Protein AF-A0A2M6XV34-F1 (afdb_monomer_lite)

Structure (mmCIF, N/CA/C/O backbone):
data_AF-A0A2M6XV34-F1
#
_entry.id   AF-A0A2M6XV34-F1
#
loop_
_atom_site.group_PDB
_atom_site.id
_atom_site.type_symbol
_atom_site.label_atom_id
_atom_site.label_alt_id
_atom_site.label_comp_id
_atom_site.label_asym_id
_atom_site.label_entity_id
_atom_site.label_seq_id
_atom_site.pdbx_PDB_ins_code
_atom_site.Cartn_x
_atom_site.Cartn_y
_atom_site.Cartn_z
_atom_site.occupancy
_atom_site.B_iso_or_equiv
_atom_site.auth_seq_id
_atom_site.auth_comp_id
_atom_site.auth_asym_id
_atom_site.auth_atom_id
_atom_site.pdbx_PDB_model_num
ATOM 1 N N . MET A 1 1 ? -24.263 -16.117 8.426 1.00 35.00 1 MET A N 1
ATOM 2 C CA . MET A 1 1 ? -24.270 -17.031 7.265 1.00 35.00 1 MET A CA 1
ATOM 3 C C . MET A 1 1 ? -23.810 -16.213 6.069 1.00 35.00 1 MET A C 1
ATOM 5 O O . MET A 1 1 ? -24.519 -15.300 5.692 1.00 35.00 1 MET A O 1
ATOM 9 N N . LEU A 1 2 ? -22.526 -16.236 5.723 1.00 30.19 2 LEU A N 1
ATOM 10 C CA . LEU A 1 2 ? -21.844 -17.259 4.913 1.00 30.19 2 LEU A CA 1
ATOM 11 C C . LEU A 1 2 ? -21.683 -16.731 3.472 1.00 30.19 2 LEU A C 1
ATOM 13 O O . LEU A 1 2 ? -22.387 -17.150 2.566 1.00 30.19 2 LEU A O 1
ATOM 17 N N . SER A 1 3 ? -20.761 -15.788 3.285 1.00 33.19 3 SER A N 1
ATOM 18 C CA . SER A 1 3 ? -20.274 -15.351 1.963 1.00 33.19 3 SER A CA 1
ATOM 19 C C . SER A 1 3 ? -18.738 -15.335 1.900 1.00 33.19 3 SER A C 1
ATOM 21 O O . SER A 1 3 ? -18.142 -14.665 1.071 1.00 33.19 3 SER A O 1
ATOM 23 N N . VAL A 1 4 ? -18.086 -16.137 2.754 1.00 38.03 4 VAL A N 1
ATOM 24 C CA . VAL A 1 4 ? -16.622 -16.349 2.776 1.00 38.03 4 VAL A CA 1
ATOM 25 C C . VAL A 1 4 ? -16.195 -17.493 1.833 1.00 38.03 4 VAL A C 1
ATOM 27 O O . VAL A 1 4 ? -15.089 -18.003 1.925 1.00 38.03 4 VAL A O 1
ATOM 30 N N . PHE A 1 5 ? -17.038 -17.922 0.892 1.00 32.97 5 PHE A N 1
ATOM 31 C CA . PHE A 1 5 ? -16.671 -18.981 -0.052 1.00 32.97 5 PHE A CA 1
ATOM 32 C C . PHE A 1 5 ? -16.682 -18.488 -1.499 1.00 32.97 5 PHE A C 1
ATOM 34 O O . PHE A 1 5 ? -17.713 -18.040 -1.992 1.00 32.97 5 PHE A O 1
ATOM 41 N N . LEU A 1 6 ? -15.535 -18.719 -2.152 1.00 30.44 6 LEU A N 1
ATOM 42 C CA . LEU A 1 6 ? -15.311 -18.869 -3.596 1.00 30.44 6 LEU A CA 1
ATOM 43 C C . LEU A 1 6 ? -14.876 -17.616 -4.368 1.00 30.44 6 LEU A C 1
ATOM 45 O O . LEU A 1 6 ? -15.556 -17.151 -5.274 1.00 30.44 6 LEU A O 1
ATOM 49 N N . ALA A 1 7 ? -13.629 -17.212 -4.134 1.00 29.45 7 ALA A N 1
ATOM 50 C CA . ALA A 1 7 ? -12.703 -17.111 -5.257 1.00 29.45 7 ALA A CA 1
ATOM 51 C C . ALA A 1 7 ? -11.600 -18.167 -5.045 1.00 29.45 7 ALA A C 1
ATOM 53 O O . ALA A 1 7 ? -10.913 -18.123 -4.019 1.00 29.45 7 ALA A O 1
ATOM 54 N N . PRO A 1 8 ? -11.449 -19.163 -5.938 1.00 35.38 8 PRO A N 1
ATOM 55 C CA . PRO A 1 8 ? -10.219 -19.936 -5.991 1.00 35.38 8 PRO A CA 1
ATOM 56 C C . PRO A 1 8 ? -9.105 -18.986 -6.449 1.00 35.38 8 PRO A C 1
ATOM 58 O O . PRO A 1 8 ? -9.366 -18.028 -7.173 1.00 35.38 8 PRO A O 1
ATOM 61 N N . ASN A 1 9 ? -7.871 -19.274 -6.045 1.00 31.75 9 ASN A N 1
ATOM 62 C CA . ASN A 1 9 ? -6.651 -18.521 -6.362 1.00 31.75 9 ASN A CA 1
ATOM 63 C C . ASN A 1 9 ? -6.277 -17.415 -5.361 1.00 31.75 9 ASN A C 1
ATOM 65 O O . ASN A 1 9 ? -5.921 -16.306 -5.738 1.00 31.75 9 ASN A O 1
ATOM 69 N N . ILE A 1 10 ? -6.121 -17.792 -4.086 1.00 31.80 10 ILE A N 1
ATOM 70 C CA . ILE A 1 10 ? -4.943 -17.332 -3.323 1.00 31.80 10 ILE A CA 1
ATOM 71 C C . ILE A 1 10 ? -3.723 -18.074 -3.901 1.00 31.80 10 ILE A C 1
ATOM 73 O O . ILE A 1 10 ? -3.104 -18.920 -3.262 1.00 31.80 10 ILE A O 1
ATOM 77 N N . VAL A 1 11 ? -3.427 -17.826 -5.174 1.00 32.38 11 VAL A N 1
ATOM 78 C CA . VAL A 1 11 ? -2.118 -18.102 -5.742 1.00 32.38 11 VAL A CA 1
ATOM 79 C C . VAL A 1 11 ? -1.452 -16.743 -5.745 1.00 32.38 11 VAL A C 1
ATOM 81 O O . VAL A 1 11 ? -1.778 -15.873 -6.538 1.00 32.38 11 VAL A O 1
ATOM 84 N N . LEU A 1 12 ? -0.524 -16.576 -4.813 1.00 35.22 12 LEU A N 1
ATOM 85 C CA . LEU A 1 12 ? 0.414 -15.462 -4.692 1.00 35.22 12 LEU A CA 1
ATOM 86 C C . LEU A 1 12 ? 1.417 -15.434 -5.872 1.00 35.22 12 LEU A C 1
ATOM 88 O O . LEU A 1 12 ? 2.582 -15.099 -5.698 1.00 35.22 12 LEU A O 1
ATOM 92 N N . ALA A 1 13 ? 0.987 -15.840 -7.069 1.00 35.97 13 ALA A N 1
ATOM 93 C CA . ALA A 1 13 ? 1.638 -15.512 -8.324 1.00 35.97 13 ALA A CA 1
ATOM 94 C C . ALA A 1 13 ? 0.831 -14.343 -8.869 1.00 35.97 13 ALA A C 1
ATOM 96 O O . ALA A 1 13 ? -0.206 -14.519 -9.505 1.00 35.97 13 ALA A O 1
ATOM 97 N N . ILE A 1 14 ? 1.249 -13.139 -8.494 1.00 50.94 14 ILE A N 1
ATOM 98 C CA . ILE A 1 14 ? 0.698 -11.940 -9.099 1.00 50.94 14 ILE A CA 1
ATOM 99 C C . ILE A 1 14 ? 1.307 -11.897 -10.503 1.00 50.94 14 ILE A C 1
ATOM 101 O O . ILE A 1 14 ? 2.437 -11.455 -10.689 1.00 50.94 14 ILE A O 1
ATOM 105 N N . ASN A 1 15 ? 0.625 -12.540 -11.453 1.00 56.12 15 ASN A N 1
ATOM 106 C CA . ASN A 1 15 ? 1.004 -12.556 -12.860 1.00 56.12 15 ASN A CA 1
ATOM 107 C C . ASN A 1 15 ? 0.795 -11.131 -13.373 1.00 56.12 15 ASN A C 1
ATOM 109 O O . ASN A 1 15 ? -0.343 -10.677 -13.497 1.00 56.12 15 ASN A O 1
ATOM 113 N N . HIS A 1 16 ? 1.882 -10.402 -13.602 1.00 61.81 16 HIS A N 1
ATOM 114 C CA . HIS A 1 16 ? 1.810 -9.011 -14.020 1.00 61.81 16 HIS A CA 1
ATOM 115 C C . HIS A 1 16 ? 2.340 -8.856 -15.441 1.00 61.81 16 HIS A C 1
ATOM 117 O O . HIS A 1 16 ? 3.535 -8.996 -15.711 1.00 61.81 16 HIS A O 1
ATOM 123 N N . GLU A 1 17 ? 1.425 -8.559 -16.362 1.00 61.41 17 GLU A N 1
ATOM 124 C CA . GLU A 1 17 ? 1.750 -7.853 -17.598 1.00 61.41 17 GLU A CA 1
ATOM 125 C C . GLU A 1 17 ? 1.689 -6.369 -17.290 1.00 61.41 17 GLU A C 1
ATOM 127 O O . GLU A 1 17 ? 0.668 -5.865 -16.821 1.00 61.41 17 GLU A O 1
ATOM 132 N N . TYR A 1 18 ? 2.783 -5.667 -17.547 1.00 66.75 18 TYR A N 1
ATOM 133 C CA . TYR A 1 18 ? 2.787 -4.217 -17.475 1.00 66.75 18 TYR A CA 1
ATOM 134 C C . TYR A 1 18 ? 3.451 -3.637 -18.711 1.00 66.75 18 TYR A C 1
ATOM 136 O O . TYR A 1 18 ? 4.295 -4.263 -19.358 1.00 66.75 18 TYR A O 1
ATOM 144 N N . VAL A 1 19 ? 3.037 -2.426 -19.053 1.00 67.06 19 VAL A N 1
ATOM 145 C CA . VAL A 1 19 ? 3.661 -1.650 -20.116 1.00 67.06 19 VAL A CA 1
ATOM 146 C C . VAL A 1 19 ? 4.777 -0.832 -19.474 1.00 67.06 19 VAL A C 1
ATOM 148 O O . VAL A 1 19 ? 4.528 -0.051 -18.558 1.00 67.06 19 VAL A O 1
ATOM 151 N N . GLY A 1 20 ? 6.014 -1.067 -19.904 1.00 67.38 20 GLY A N 1
ATOM 152 C CA . GLY A 1 20 ? 7.195 -0.294 -19.522 1.00 67.38 20 GLY A CA 1
ATOM 153 C C . GLY A 1 20 ? 7.637 0.639 -20.651 1.00 67.38 20 GLY A C 1
ATOM 154 O O . GLY A 1 20 ? 7.278 0.430 -21.813 1.00 67.38 20 GLY A O 1
ATOM 155 N N . CYS A 1 21 ? 8.437 1.653 -20.319 1.00 68.31 21 CYS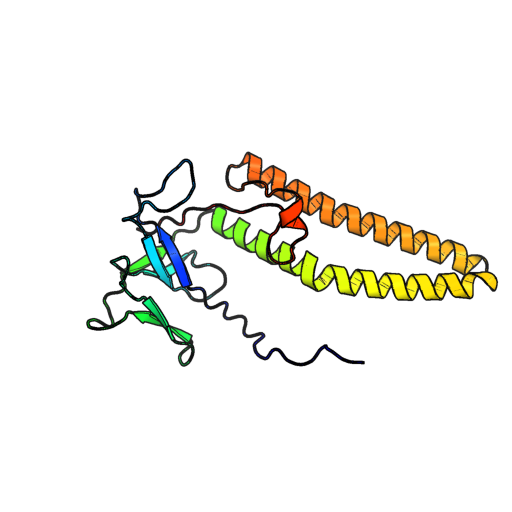 A N 1
ATOM 156 C CA . CYS A 1 21 ? 8.970 2.598 -21.301 1.00 68.31 21 CYS A CA 1
ATOM 157 C C . CYS A 1 21 ? 10.437 2.285 -21.629 1.00 68.31 21 CYS A C 1
ATOM 159 O O . CYS A 1 21 ? 11.230 1.942 -20.748 1.00 68.31 21 CYS A O 1
ATOM 161 N N . VAL A 1 22 ? 10.819 2.456 -22.896 1.00 66.44 22 VAL A N 1
ATOM 162 C CA . VAL A 1 22 ? 12.226 2.475 -23.326 1.00 66.44 22 VAL A CA 1
ATOM 163 C C . VAL A 1 22 ? 12.925 3.694 -22.723 1.00 66.44 22 VAL A C 1
ATOM 165 O O . VAL A 1 22 ? 12.342 4.782 -22.662 1.00 66.44 22 VAL A O 1
ATOM 168 N N . LYS A 1 23 ? 14.189 3.524 -22.313 1.00 60.56 23 LYS A N 1
ATOM 169 C CA . LYS A 1 23 ? 15.061 4.636 -21.900 1.00 60.56 23 LYS A CA 1
ATOM 170 C C . LYS A 1 23 ? 15.006 5.802 -22.898 1.00 60.56 23 LYS A C 1
ATOM 172 O O . LYS A 1 23 ? 14.931 5.598 -24.106 1.00 60.56 23 LYS A O 1
ATOM 177 N N . ASP A 1 24 ? 15.017 7.022 -22.365 1.00 58.34 24 ASP A N 1
ATOM 178 C CA . ASP A 1 24 ? 14.977 8.298 -23.101 1.00 58.34 24 ASP A CA 1
ATOM 179 C C . ASP A 1 24 ? 13.643 8.674 -23.780 1.00 58.34 24 ASP A C 1
ATOM 181 O O . ASP A 1 24 ? 13.532 9.782 -24.299 1.00 58.34 24 ASP A O 1
ATOM 185 N N . LYS A 1 25 ? 12.607 7.822 -23.714 1.00 62.16 25 LYS A N 1
ATOM 186 C CA . LYS A 1 25 ? 11.245 8.104 -24.221 1.00 62.16 25 LYS A CA 1
ATOM 187 C C . LYS A 1 25 ? 10.200 8.199 -23.106 1.00 62.16 25 LYS A C 1
ATOM 189 O O . LYS A 1 25 ? 9.114 7.620 -23.190 1.00 62.16 25 LYS A O 1
ATOM 194 N N . ILE A 1 26 ? 10.556 8.900 -22.034 1.00 63.91 26 ILE A N 1
ATOM 195 C CA . ILE A 1 26 ? 9.676 9.164 -20.894 1.00 63.91 26 ILE A CA 1
ATOM 196 C C . ILE A 1 26 ? 9.358 10.653 -20.877 1.00 63.91 26 ILE A C 1
ATOM 198 O O . ILE A 1 26 ? 10.264 11.488 -20.783 1.00 63.91 26 ILE A O 1
ATOM 202 N N . ASP A 1 27 ? 8.071 10.986 -20.917 1.00 57.66 27 ASP A N 1
ATOM 203 C CA . ASP A 1 27 ? 7.626 12.351 -20.677 1.00 57.66 27 ASP A CA 1
ATOM 204 C C . ASP A 1 27 ? 7.844 12.685 -19.190 1.00 57.66 27 ASP A C 1
ATOM 206 O O . ASP A 1 27 ? 7.132 12.201 -18.310 1.00 57.66 27 ASP A O 1
ATOM 210 N N . LYS A 1 28 ? 8.854 13.512 -18.896 1.00 55.12 28 LYS A N 1
ATOM 211 C CA . LYS A 1 28 ? 9.246 13.897 -17.524 1.00 55.12 28 LYS A CA 1
ATOM 212 C C . LYS A 1 28 ? 8.188 14.722 -16.783 1.00 55.12 28 LYS A C 1
ATOM 214 O O . LYS A 1 28 ? 8.321 14.930 -15.582 1.00 55.12 28 LYS A O 1
ATOM 219 N N . THR A 1 29 ? 7.183 15.216 -17.496 1.00 49.62 29 THR A N 1
ATOM 220 C CA . THR A 1 29 ? 6.083 16.030 -16.972 1.00 49.62 29 THR A CA 1
ATOM 221 C C . THR A 1 29 ? 4.840 15.204 -16.661 1.00 49.62 29 THR A C 1
ATOM 223 O O . THR A 1 29 ? 4.076 15.588 -15.781 1.00 49.62 29 THR A O 1
ATOM 226 N N . THR A 1 30 ? 4.650 14.076 -17.350 1.00 55.75 30 THR A N 1
ATOM 227 C CA . THR A 1 30 ? 3.433 13.251 -17.242 1.00 55.75 30 THR A CA 1
ATOM 228 C C . THR A 1 30 ? 3.707 11.837 -16.714 1.00 55.75 30 THR A C 1
ATOM 230 O O . THR A 1 30 ? 2.773 11.130 -16.358 1.00 55.75 30 THR A O 1
ATOM 233 N N . GLY A 1 31 ? 4.970 11.392 -16.686 1.00 58.16 31 GLY A N 1
ATOM 234 C CA . GLY A 1 31 ? 5.362 10.037 -16.272 1.00 58.16 31 GLY A CA 1
ATOM 235 C C . GLY A 1 31 ? 4.956 8.925 -17.250 1.00 58.16 31 GLY A C 1
ATOM 236 O O . GLY A 1 31 ? 5.202 7.753 -16.976 1.00 58.16 31 GLY A O 1
ATOM 237 N N . ASN A 1 32 ? 4.362 9.285 -18.391 1.00 60.28 32 ASN A N 1
ATOM 238 C CA . ASN A 1 32 ? 3.884 8.359 -19.413 1.00 60.28 32 ASN A CA 1
ATOM 239 C C . ASN A 1 32 ? 4.962 8.072 -20.468 1.00 60.28 32 ASN A C 1
ATOM 241 O O . ASN A 1 32 ? 5.827 8.910 -20.747 1.00 60.28 32 ASN A O 1
ATOM 245 N N . CYS A 1 33 ? 4.877 6.893 -21.089 1.00 63.78 33 CYS A N 1
ATOM 246 C CA . CYS A 1 33 ? 5.716 6.552 -22.231 1.00 63.78 33 CYS A CA 1
ATOM 247 C C . CYS A 1 33 ? 5.346 7.420 -23.438 1.00 63.78 33 CYS A C 1
ATOM 249 O O . CYS A 1 33 ? 4.170 7.642 -23.730 1.00 63.78 33 CYS A O 1
ATOM 251 N N . GLU A 1 34 ? 6.349 7.878 -24.181 1.00 67.75 34 GLU A N 1
ATOM 252 C CA . GLU A 1 34 ? 6.107 8.494 -25.480 1.00 67.75 34 GLU A CA 1
ATOM 253 C C . GLU A 1 34 ? 5.546 7.444 -26.452 1.00 67.75 34 GLU A C 1
ATOM 255 O O . GLU A 1 34 ? 5.864 6.258 -26.344 1.00 67.75 34 GLU A O 1
ATOM 260 N N . THR A 1 35 ? 4.723 7.863 -27.419 1.00 60.03 35 THR A N 1
ATOM 261 C CA . THR A 1 35 ? 3.937 6.958 -28.286 1.00 60.03 35 THR A CA 1
ATOM 262 C C . THR A 1 35 ? 4.751 5.883 -29.009 1.00 60.03 35 THR A C 1
ATOM 264 O O . THR A 1 35 ? 4.156 4.929 -29.493 1.00 60.03 35 THR A O 1
ATOM 267 N N . ASP A 1 36 ? 6.082 6.003 -29.087 1.00 61.97 36 ASP A N 1
ATOM 268 C CA . ASP A 1 36 ? 7.019 5.055 -29.699 1.00 61.97 36 ASP A CA 1
ATOM 269 C C . ASP A 1 36 ? 8.034 4.412 -28.727 1.00 61.97 36 ASP A C 1
ATOM 271 O O . ASP A 1 36 ? 9.075 3.906 -29.145 1.00 61.97 36 ASP A O 1
ATOM 275 N N . GLY A 1 37 ? 7.755 4.469 -27.423 1.00 64.31 37 GLY A N 1
ATOM 276 C CA . GLY A 1 37 ? 8.589 3.925 -26.346 1.00 64.31 37 GLY A CA 1
ATOM 277 C C . GLY A 1 37 ? 7.928 2.822 -25.518 1.00 64.31 37 GLY A C 1
ATOM 278 O O . GLY A 1 37 ? 8.571 2.296 -24.619 1.00 64.31 37 GLY A O 1
ATOM 279 N N . GLU A 1 38 ? 6.677 2.460 -25.794 1.00 69.31 38 GLU A N 1
ATOM 280 C CA . GLU A 1 38 ? 5.954 1.429 -25.041 1.00 69.31 38 GLU A CA 1
ATOM 281 C C . GLU A 1 38 ? 6.432 0.014 -25.397 1.00 69.31 38 GLU A C 1
ATOM 283 O O . GLU A 1 38 ? 6.455 -0.384 -26.567 1.00 69.31 38 GLU A O 1
ATOM 288 N N . ARG A 1 39 ? 6.787 -0.769 -24.373 1.00 71.00 39 ARG A N 1
ATOM 289 C CA . ARG A 1 39 ? 7.138 -2.190 -24.480 1.00 71.00 39 ARG A CA 1
ATOM 290 C C . ARG A 1 39 ? 6.392 -2.994 -23.425 1.00 71.00 39 ARG A C 1
ATOM 292 O O . ARG A 1 39 ? 6.318 -2.588 -22.268 1.00 71.00 39 ARG A O 1
ATOM 299 N N . LYS A 1 40 ? 5.869 -4.162 -23.802 1.00 74.19 40 LYS A N 1
ATOM 300 C CA . LYS A 1 40 ? 5.313 -5.116 -22.835 1.00 74.19 40 LYS A CA 1
ATOM 301 C C . LYS A 1 40 ? 6.441 -5.774 -22.049 1.00 74.19 40 LYS A C 1
ATOM 303 O O . LYS A 1 40 ? 7.427 -6.224 -22.642 1.00 74.19 40 LYS A O 1
ATOM 308 N N . VAL A 1 41 ? 6.282 -5.834 -20.732 1.00 76.44 41 VAL A N 1
ATOM 309 C CA . VAL A 1 41 ? 7.216 -6.488 -19.819 1.00 76.44 41 VAL A CA 1
ATOM 310 C C . VAL A 1 41 ? 6.477 -7.541 -19.004 1.00 76.44 41 VAL A C 1
ATOM 312 O O . VAL A 1 41 ? 5.378 -7.306 -18.500 1.00 76.44 41 VAL A O 1
ATOM 315 N N . CYS A 1 42 ? 7.105 -8.705 -18.878 1.00 79.50 42 CYS A N 1
ATOM 316 C CA . CYS A 1 42 ? 6.580 -9.856 -18.158 1.00 79.50 42 CYS A CA 1
ATOM 317 C C . CYS A 1 42 ? 7.588 -10.314 -17.095 1.00 79.50 42 CYS A C 1
ATOM 319 O O . CYS A 1 42 ? 8.785 -10.440 -17.385 1.00 79.50 42 CYS A O 1
ATOM 321 N N . TYR A 1 43 ? 7.115 -10.535 -15.861 1.00 76.50 43 TYR A N 1
ATOM 322 C CA . TYR A 1 43 ? 7.960 -10.872 -14.707 1.00 76.50 43 TYR A CA 1
ATOM 323 C C . TYR A 1 43 ? 7.257 -11.637 -13.571 1.00 76.50 43 TYR A C 1
ATOM 325 O O . TYR A 1 43 ? 6.181 -11.274 -13.107 1.00 76.50 43 TYR A O 1
ATOM 333 N N . GLU A 1 44 ? 7.901 -12.665 -13.026 1.00 74.94 44 GLU A N 1
ATOM 334 C CA . GLU A 1 44 ? 7.317 -13.443 -11.925 1.00 74.94 44 GLU A CA 1
ATOM 335 C C . GLU A 1 44 ? 7.448 -12.737 -10.572 1.00 74.94 44 GLU A C 1
ATOM 337 O O . GLU A 1 44 ? 8.555 -12.537 -10.059 1.00 74.94 44 GLU A O 1
ATOM 342 N N . GLY A 1 45 ? 6.300 -12.443 -9.954 1.00 72.25 45 GLY A N 1
ATOM 343 C CA . GLY A 1 45 ? 6.191 -11.970 -8.576 1.00 72.25 45 GLY A CA 1
ATOM 344 C C . GLY A 1 45 ? 5.672 -10.538 -8.448 1.00 72.25 45 GLY A C 1
ATOM 345 O O . GLY A 1 45 ? 5.162 -9.948 -9.387 1.00 72.25 45 GLY A O 1
ATOM 346 N N . ILE A 1 46 ? 5.789 -9.980 -7.241 1.00 70.44 46 ILE A N 1
ATOM 347 C CA . ILE A 1 46 ? 5.230 -8.657 -6.899 1.00 70.44 46 ILE A CA 1
ATOM 348 C C . ILE A 1 46 ? 6.044 -7.528 -7.544 1.00 70.44 46 ILE A C 1
ATOM 350 O O . ILE A 1 46 ? 5.487 -6.522 -7.976 1.00 70.44 46 ILE A O 1
ATOM 354 N N . VAL A 1 47 ? 7.367 -7.706 -7.651 1.00 75.50 47 VAL A N 1
ATOM 355 C CA . VAL A 1 47 ? 8.271 -6.723 -8.259 1.00 75.50 47 VAL A CA 1
ATOM 356 C C . VAL A 1 47 ? 9.367 -7.372 -9.110 1.00 75.50 47 VAL A C 1
ATOM 358 O O . VAL A 1 47 ? 9.946 -8.377 -8.694 1.00 75.50 47 VAL A O 1
ATOM 361 N N . PRO A 1 48 ? 9.714 -6.772 -10.264 1.00 74.50 48 PRO A N 1
ATOM 362 C CA . PRO A 1 48 ? 10.748 -7.281 -11.166 1.00 74.50 48 PRO A CA 1
ATOM 363 C C . PRO A 1 48 ? 12.183 -6.908 -10.759 1.00 74.50 48 PRO A C 1
ATOM 365 O O . PRO A 1 48 ? 13.132 -7.188 -11.489 1.00 74.50 48 PRO A O 1
ATOM 368 N N . CYS A 1 49 ? 12.374 -6.234 -9.624 1.00 78.19 49 CYS A N 1
ATOM 369 C CA . CYS A 1 49 ? 13.657 -5.640 -9.275 1.00 78.19 49 CYS A CA 1
ATOM 370 C C . CYS A 1 49 ? 14.732 -6.709 -8.984 1.00 78.19 49 CYS A C 1
ATOM 372 O O . CYS A 1 49 ? 14.513 -7.637 -8.203 1.00 78.19 49 CYS A O 1
ATOM 374 N N . GLY A 1 50 ? 15.905 -6.585 -9.613 1.00 74.94 50 GLY A N 1
ATOM 375 C CA . GLY A 1 50 ? 17.033 -7.502 -9.416 1.00 74.94 50 GLY A CA 1
ATOM 376 C C . GLY A 1 50 ? 16.866 -8.880 -10.066 1.00 74.94 50 GLY A C 1
ATOM 377 O O . GLY A 1 50 ? 17.735 -9.736 -9.898 1.00 74.94 50 GLY A O 1
ATOM 378 N N . LYS A 1 51 ? 15.780 -9.102 -10.815 1.00 78.25 51 LYS A N 1
ATOM 379 C CA . LYS A 1 51 ? 15.561 -10.302 -11.626 1.00 78.25 51 LYS A CA 1
ATOM 380 C C . LYS A 1 51 ? 15.644 -9.967 -13.115 1.00 78.25 51 LYS A C 1
ATOM 382 O O . LYS A 1 51 ? 15.472 -8.818 -13.522 1.00 78.25 51 LYS A O 1
ATOM 387 N N . SER A 1 52 ? 15.930 -10.980 -13.927 1.00 75.50 52 SER A N 1
ATOM 388 C CA . SER A 1 52 ? 15.774 -10.884 -15.375 1.00 75.50 52 SER A CA 1
ATOM 389 C C . SER A 1 52 ? 14.286 -10.881 -15.715 1.00 75.50 52 SER A C 1
ATOM 391 O O . SER A 1 52 ? 13.537 -11.755 -15.279 1.00 75.50 52 SER A O 1
ATOM 393 N N . VAL A 1 53 ? 13.864 -9.887 -16.490 1.00 79.50 53 VAL A N 1
ATOM 394 C CA . VAL A 1 53 ? 12.508 -9.808 -17.042 1.00 79.50 53 VAL A CA 1
ATOM 395 C C . VAL A 1 53 ? 12.551 -9.947 -18.549 1.00 79.50 53 VAL A C 1
ATOM 397 O O . VAL A 1 53 ? 13.562 -9.634 -19.183 1.00 79.50 53 VAL A O 1
ATOM 400 N N . LEU A 1 54 ? 11.445 -10.415 -19.120 1.00 79.62 54 LEU A N 1
ATOM 401 C CA . LEU A 1 54 ? 11.288 -10.521 -20.563 1.00 79.62 54 LEU A CA 1
ATOM 402 C C . LEU A 1 54 ? 10.615 -9.260 -21.093 1.00 79.62 54 LEU A C 1
ATOM 404 O O . LEU A 1 54 ? 9.508 -8.914 -20.680 1.00 79.62 54 LEU A O 1
ATOM 408 N N . VAL A 1 55 ? 11.310 -8.580 -22.003 1.00 77.38 55 VAL A N 1
ATOM 409 C CA . VAL A 1 55 ? 10.887 -7.310 -22.595 1.00 77.38 55 VAL A CA 1
ATOM 410 C C . VAL A 1 55 ? 10.653 -7.504 -24.088 1.00 77.38 55 VAL A C 1
ATOM 412 O O . VAL A 1 55 ? 11.530 -7.994 -24.806 1.00 77.38 55 VAL A O 1
ATOM 415 N N . GLY A 1 56 ? 9.484 -7.087 -24.569 1.00 74.44 56 GLY A N 1
ATOM 416 C CA . GLY A 1 56 ? 9.174 -7.067 -25.995 1.00 74.44 56 GLY A CA 1
ATOM 417 C C . GLY A 1 56 ? 10.003 -6.020 -26.750 1.00 74.44 56 GLY A C 1
ATOM 418 O O . GLY A 1 56 ? 10.192 -4.912 -26.264 1.00 74.44 56 GLY A O 1
ATOM 419 N N . LYS A 1 57 ? 10.510 -6.329 -27.948 1.00 68.81 57 LYS A N 1
ATOM 420 C CA . LYS A 1 57 ? 11.365 -5.408 -28.731 1.00 68.81 57 LYS A CA 1
ATOM 421 C C . LYS A 1 57 ? 10.595 -4.283 -29.436 1.00 68.81 57 LYS A C 1
ATOM 423 O O . LYS A 1 57 ? 11.161 -3.220 -29.697 1.00 68.81 57 LYS A O 1
ATOM 428 N N . THR A 1 58 ? 9.319 -4.500 -29.727 1.00 65.81 58 THR A N 1
ATOM 429 C CA . THR A 1 58 ? 8.387 -3.590 -30.410 1.00 65.81 58 THR A CA 1
ATOM 430 C C . THR A 1 58 ? 7.076 -3.490 -29.620 1.00 65.81 58 THR A C 1
ATOM 432 O O . THR A 1 58 ? 6.818 -4.316 -28.745 1.00 65.81 58 THR A O 1
ATOM 435 N N . LYS A 1 59 ? 6.214 -2.516 -29.950 1.00 62.72 59 LYS A N 1
ATOM 436 C CA . LYS A 1 59 ? 4.889 -2.331 -29.314 1.00 62.72 59 LYS A CA 1
ATOM 437 C C . LYS A 1 59 ? 4.001 -3.589 -29.352 1.00 62.72 59 LYS A C 1
ATOM 439 O O . LYS A 1 59 ? 3.182 -3.782 -28.463 1.00 62.72 59 LYS A O 1
ATOM 444 N N . ASN A 1 60 ? 4.216 -4.438 -30.364 1.00 57.41 60 ASN A N 1
ATOM 445 C CA . ASN A 1 60 ? 3.525 -5.709 -30.631 1.00 57.41 60 ASN A CA 1
ATOM 446 C C . ASN A 1 60 ? 4.472 -6.924 -30.538 1.00 57.41 60 ASN A C 1
ATOM 448 O O . ASN A 1 60 ? 4.270 -7.938 -31.194 1.00 57.41 60 ASN A O 1
ATOM 452 N N . SER A 1 61 ? 5.579 -6.822 -29.798 1.00 64.25 61 SER A N 1
ATOM 453 C CA . SER A 1 61 ? 6.284 -8.035 -29.380 1.00 64.25 61 SER A CA 1
ATOM 454 C C . SER A 1 61 ? 5.472 -8.626 -28.241 1.00 64.25 61 SER A C 1
ATOM 456 O O . SER A 1 61 ? 5.551 -8.140 -27.110 1.00 64.25 61 SER A O 1
ATOM 458 N N . ASP A 1 62 ? 4.620 -9.595 -28.561 1.00 68.44 62 ASP A N 1
ATOM 459 C CA . ASP A 1 62 ? 3.626 -10.106 -27.625 1.00 68.44 62 ASP A CA 1
ATOM 460 C C . ASP A 1 62 ? 4.311 -11.055 -26.635 1.00 68.44 62 ASP A C 1
ATOM 462 O O . ASP A 1 62 ? 4.272 -12.278 -26.767 1.00 68.44 62 ASP A O 1
ATOM 466 N N . VAL A 1 63 ? 5.007 -10.467 -25.662 1.00 74.25 63 VAL A N 1
ATOM 467 C CA . VAL A 1 63 ? 5.363 -11.161 -24.431 1.00 74.25 63 VAL A CA 1
ATOM 468 C C . VAL A 1 63 ? 4.069 -11.336 -23.644 1.00 74.25 63 VAL A C 1
ATOM 470 O O . VAL A 1 63 ? 3.383 -10.348 -23.376 1.00 74.25 63 VAL A O 1
ATOM 473 N N . TYR A 1 64 ? 3.725 -12.580 -23.332 1.00 76.19 64 TYR A N 1
ATOM 474 C CA . TYR A 1 64 ? 2.498 -12.951 -22.636 1.00 76.19 64 TYR A CA 1
ATOM 475 C C . TYR A 1 64 ? 2.795 -13.911 -21.483 1.00 76.19 64 TYR A C 1
ATOM 477 O O . TYR A 1 64 ? 3.793 -14.646 -21.497 1.00 76.19 64 TYR A O 1
ATOM 485 N N . TRP A 1 65 ? 1.908 -13.921 -20.492 1.00 74.50 65 TRP A N 1
ATOM 486 C CA . TRP A 1 65 ? 1.892 -14.956 -19.461 1.00 74.50 65 TRP A CA 1
ATOM 487 C C . TRP A 1 65 ? 1.228 -16.229 -19.948 1.00 74.50 65 TRP A C 1
ATOM 489 O O . TRP A 1 65 ? 0.068 -16.227 -20.349 1.00 74.50 65 TRP A O 1
ATOM 499 N N . ASP A 1 66 ? 1.938 -17.347 -19.836 1.00 77.69 66 ASP A N 1
ATOM 500 C CA . ASP A 1 66 ? 1.328 -18.662 -19.971 1.00 77.69 66 ASP A CA 1
ATOM 501 C C . ASP A 1 66 ? 0.852 -19.156 -18.599 1.00 77.69 66 ASP A C 1
ATOM 503 O O . ASP A 1 66 ? 1.655 -19.646 -17.801 1.00 77.69 66 ASP A O 1
ATOM 507 N N . ASP A 1 67 ? -0.452 -19.050 -18.321 1.00 74.44 67 ASP A N 1
ATOM 508 C CA . ASP A 1 67 ? -1.064 -19.510 -17.064 1.00 74.44 67 ASP A CA 1
ATOM 509 C C . ASP A 1 67 ? -0.883 -21.019 -16.815 1.00 74.44 67 ASP A C 1
ATOM 511 O O . ASP A 1 67 ? -0.888 -21.462 -15.663 1.00 74.44 67 ASP A O 1
ATOM 515 N N . GLY A 1 68 ? -0.702 -21.822 -17.872 1.00 75.50 68 GLY A N 1
ATOM 516 C CA . GLY A 1 68 ? -0.534 -23.271 -17.759 1.00 75.50 68 GLY A CA 1
ATOM 517 C C . GLY A 1 68 ? 0.814 -23.656 -17.154 1.00 75.50 68 GLY A C 1
ATOM 518 O O . GLY A 1 68 ? 0.877 -24.479 -16.240 1.00 75.50 68 GLY A O 1
ATOM 519 N N . ASN A 1 69 ? 1.886 -23.019 -17.631 1.00 71.50 69 ASN A N 1
ATOM 520 C CA . ASN A 1 69 ? 3.252 -23.275 -17.167 1.00 71.50 69 ASN A CA 1
ATOM 521 C C . ASN A 1 69 ? 3.784 -22.217 -16.187 1.00 71.50 69 ASN A C 1
ATOM 523 O O . ASN A 1 69 ? 4.883 -22.397 -15.670 1.00 71.50 69 ASN A O 1
ATOM 527 N N . LYS A 1 70 ? 3.016 -21.152 -15.913 1.00 75.38 70 LYS A N 1
ATOM 528 C CA . LYS A 1 70 ? 3.383 -20.008 -15.058 1.00 75.38 70 LYS A CA 1
ATOM 529 C C . LYS A 1 70 ? 4.711 -19.366 -15.449 1.00 75.38 70 LYS A C 1
ATOM 531 O O . LYS A 1 70 ? 5.497 -19.020 -14.580 1.00 75.38 70 LYS A O 1
ATOM 536 N N . ILE A 1 71 ? 4.948 -19.241 -16.750 1.00 76.00 71 ILE A N 1
ATOM 537 C CA . ILE A 1 71 ? 6.171 -18.662 -17.306 1.00 76.00 71 ILE A CA 1
ATOM 538 C C . ILE A 1 71 ? 5.832 -17.556 -18.294 1.00 76.00 71 ILE A C 1
ATOM 540 O O . ILE A 1 71 ? 4.829 -17.613 -19.007 1.00 76.00 71 ILE A O 1
ATOM 544 N N . CYS A 1 72 ? 6.722 -16.578 -18.371 1.00 78.06 72 CYS A N 1
ATOM 545 C CA . CYS A 1 72 ? 6.707 -15.558 -19.406 1.00 78.06 72 CYS A CA 1
ATOM 546 C C . CYS A 1 72 ? 7.212 -16.135 -20.735 1.00 78.06 72 CYS A C 1
ATOM 548 O O . CYS A 1 72 ? 8.280 -16.748 -20.786 1.00 78.06 72 CYS A O 1
ATOM 550 N N . LYS A 1 73 ? 6.461 -15.922 -21.818 1.00 78.38 73 LYS A N 1
ATOM 551 C CA . LYS A 1 73 ? 6.818 -16.359 -23.177 1.00 78.38 73 LYS A CA 1
ATOM 552 C C . LYS A 1 73 ? 6.704 -15.204 -24.157 1.00 78.38 73 LYS A C 1
ATOM 554 O O . LYS A 1 73 ? 5.902 -14.304 -23.946 1.00 78.38 73 LYS A O 1
ATOM 559 N N . ALA A 1 74 ? 7.477 -15.246 -25.237 1.00 76.50 74 ALA A N 1
ATOM 560 C CA . ALA A 1 74 ? 7.321 -14.334 -26.364 1.00 76.50 74 ALA A CA 1
ATOM 561 C C . ALA A 1 74 ? 6.568 -15.009 -27.523 1.00 76.50 74 ALA A C 1
ATOM 563 O O . ALA A 1 74 ? 6.590 -16.238 -27.666 1.00 76.50 74 ALA A O 1
ATOM 564 N N . THR A 1 75 ? 5.855 -14.214 -28.321 1.00 69.19 75 THR A N 1
ATOM 565 C CA . THR A 1 75 ? 5.052 -14.708 -29.446 1.00 69.19 75 THR A CA 1
ATOM 566 C C . THR A 1 75 ? 5.895 -14.891 -30.705 1.00 69.19 75 THR A C 1
ATOM 568 O O . THR A 1 75 ? 6.797 -14.122 -31.009 1.00 69.19 75 THR A O 1
ATOM 571 N N . LEU A 1 76 ? 5.583 -15.966 -31.430 1.00 63.25 76 LEU A N 1
ATOM 572 C CA . LEU A 1 76 ? 6.205 -16.411 -32.681 1.00 63.25 76 LEU A CA 1
ATOM 573 C C . LEU A 1 76 ? 6.322 -15.279 -33.729 1.00 63.25 76 LEU A C 1
ATOM 575 O O . LEU A 1 76 ? 5.440 -14.426 -33.801 1.00 63.25 76 LEU A O 1
ATOM 579 N N . PRO A 1 77 ? 7.363 -15.289 -34.592 1.00 54.94 77 PRO A N 1
ATOM 580 C CA . PRO A 1 77 ? 8.063 -16.479 -35.085 1.00 54.94 77 PRO A CA 1
ATOM 581 C C . PRO A 1 77 ? 9.363 -16.838 -34.358 1.00 54.94 77 PRO A C 1
ATOM 583 O O . PRO A 1 77 ? 10.024 -17.791 -34.764 1.00 54.94 77 PRO A O 1
ATOM 586 N N . PHE A 1 78 ? 9.718 -16.145 -33.275 1.00 56.44 78 PHE A N 1
ATOM 587 C CA . PHE A 1 78 ? 10.952 -16.410 -32.539 1.00 56.44 78 PHE A CA 1
ATOM 588 C C . PHE A 1 78 ? 10.664 -16.571 -31.039 1.00 56.44 78 PHE A C 1
ATOM 590 O O . PHE A 1 78 ? 10.480 -15.572 -30.361 1.00 56.44 78 PHE A O 1
ATOM 597 N N . PRO A 1 79 ? 10.652 -17.800 -30.491 1.00 56.22 79 PRO A N 1
ATOM 598 C CA . PRO A 1 79 ? 10.407 -18.040 -29.062 1.00 56.22 79 PRO A CA 1
ATOM 599 C C . PRO A 1 79 ? 11.491 -17.463 -28.121 1.00 56.22 79 PRO A C 1
ATOM 601 O O . PRO A 1 79 ? 11.321 -17.520 -26.905 1.00 56.22 79 PRO A O 1
ATOM 604 N N . ASP A 1 80 ? 12.556 -16.869 -28.679 1.00 57.28 80 ASP A N 1
ATOM 605 C CA . ASP A 1 80 ? 13.721 -16.307 -27.980 1.00 57.28 80 ASP A CA 1
ATOM 606 C C . ASP A 1 80 ? 13.939 -14.799 -28.263 1.00 57.28 80 ASP A C 1
ATOM 608 O O . ASP A 1 80 ? 15.023 -14.263 -28.027 1.00 57.28 80 ASP A O 1
ATOM 612 N N . ASP A 1 81 ? 12.960 -14.087 -28.836 1.00 56.75 81 ASP A N 1
ATOM 613 C CA . ASP A 1 81 ? 13.127 -12.679 -29.230 1.00 56.75 81 ASP A CA 1
ATOM 614 C C . ASP A 1 81 ? 12.934 -11.663 -28.096 1.00 56.75 81 ASP A C 1
ATOM 616 O O . ASP A 1 81 ? 13.340 -10.505 -28.258 1.00 56.75 81 ASP A O 1
ATOM 620 N N . GLY A 1 82 ? 12.404 -12.096 -26.951 1.00 62.84 82 GLY A N 1
ATOM 621 C CA . GLY A 1 82 ? 12.345 -11.306 -25.728 1.00 62.84 82 GLY A CA 1
ATOM 622 C C . GLY A 1 82 ? 13.748 -10.905 -25.280 1.00 62.84 82 GLY A C 1
ATOM 623 O O . GLY A 1 82 ? 14.615 -11.748 -25.044 1.00 62.84 82 GLY A O 1
ATOM 624 N N . ALA A 1 83 ? 13.995 -9.603 -25.152 1.00 70.50 83 ALA A N 1
ATOM 625 C CA . ALA A 1 83 ? 15.230 -9.144 -24.540 1.00 70.50 83 ALA A CA 1
ATOM 626 C C . ALA A 1 83 ? 15.153 -9.473 -23.044 1.00 70.50 83 ALA A C 1
ATOM 628 O O . ALA A 1 83 ? 14.300 -8.938 -22.335 1.00 70.50 83 ALA A O 1
ATOM 629 N N . GLN A 1 84 ? 16.016 -10.378 -22.574 1.00 75.38 84 GLN A N 1
ATOM 630 C CA . GLN A 1 84 ? 16.221 -10.569 -21.144 1.00 75.38 84 GLN A CA 1
ATOM 631 C C . GLN A 1 84 ? 17.010 -9.378 -20.629 1.00 75.38 84 GLN A C 1
ATOM 633 O O . GLN A 1 84 ? 18.199 -9.232 -20.915 1.00 75.38 84 GLN A O 1
ATOM 638 N N . VAL A 1 85 ? 16.327 -8.513 -19.894 1.00 75.12 85 VAL A N 1
ATOM 639 C CA . VAL A 1 85 ? 16.925 -7.304 -19.347 1.00 75.12 85 VAL A CA 1
ATOM 640 C C . VAL A 1 85 ? 16.881 -7.387 -17.833 1.00 75.12 85 VAL A C 1
ATOM 642 O O . VAL A 1 85 ? 15.887 -7.808 -17.243 1.00 75.12 85 VAL A O 1
ATOM 645 N N . VAL A 1 86 ? 17.988 -7.023 -17.192 1.00 77.88 86 VAL A N 1
ATOM 646 C CA . VAL A 1 86 ? 18.047 -6.930 -15.734 1.00 77.88 86 VAL A CA 1
ATOM 647 C C . VAL A 1 86 ? 17.526 -5.557 -15.338 1.00 77.88 86 VAL A C 1
ATOM 649 O O . VAL A 1 86 ? 18.096 -4.535 -15.726 1.00 77.88 86 VAL A O 1
ATOM 652 N N . VAL A 1 87 ? 16.435 -5.533 -14.574 1.00 75.88 87 VAL A N 1
ATOM 653 C CA . VAL A 1 87 ? 15.882 -4.291 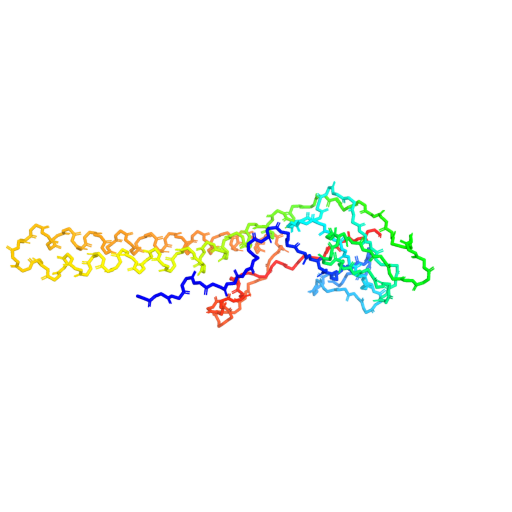-14.029 1.00 75.88 87 VAL A CA 1
ATOM 654 C C . VAL A 1 87 ? 16.612 -3.969 -12.732 1.00 75.88 87 VAL A C 1
ATOM 656 O O . VAL A 1 87 ? 16.577 -4.739 -11.767 1.00 75.88 87 VAL A O 1
ATOM 659 N N . ASN A 1 88 ? 17.278 -2.818 -12.699 1.00 76.69 88 ASN A N 1
ATOM 660 C CA . ASN A 1 88 ? 17.956 -2.356 -11.495 1.00 76.69 88 ASN A CA 1
ATOM 661 C C . ASN A 1 88 ? 16.933 -1.945 -10.429 1.00 76.69 88 ASN A C 1
ATOM 663 O O . ASN A 1 88 ? 15.937 -1.285 -10.722 1.00 76.69 88 ASN A O 1
ATOM 667 N N . CYS A 1 89 ? 17.197 -2.303 -9.170 1.00 74.50 89 CYS A N 1
ATOM 668 C CA . CYS A 1 89 ? 16.350 -1.903 -8.052 1.00 74.50 89 CYS A CA 1
ATOM 669 C C . CYS A 1 89 ? 16.433 -0.386 -7.832 1.00 74.50 89 CYS A C 1
ATOM 671 O O . CYS A 1 89 ? 17.439 0.120 -7.338 1.00 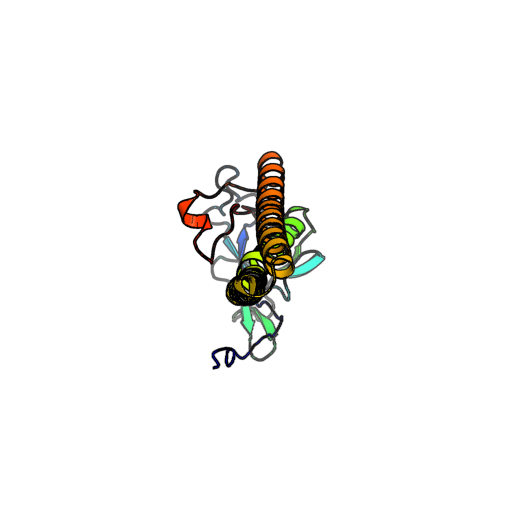74.50 89 CYS A O 1
ATOM 673 N N . GLN A 1 90 ? 15.360 0.330 -8.161 1.00 73.62 90 GLN A N 1
ATOM 674 C CA . GLN A 1 90 ? 15.149 1.712 -7.732 1.00 73.62 90 GLN A CA 1
ATOM 675 C C . GLN A 1 90 ? 14.298 1.744 -6.457 1.00 73.62 90 GLN A C 1
ATOM 677 O O . GLN A 1 90 ? 13.455 0.870 -6.245 1.00 73.62 90 GLN A O 1
ATOM 682 N N . LEU A 1 91 ? 14.472 2.785 -5.631 1.00 74.81 91 LEU A N 1
ATOM 683 C CA . LEU A 1 91 ? 13.653 2.999 -4.428 1.00 74.81 91 LEU A CA 1
ATOM 684 C C . LEU A 1 91 ? 12.151 3.063 -4.746 1.00 74.81 91 LEU A C 1
ATOM 686 O O . LEU A 1 91 ? 11.343 2.718 -3.890 1.00 74.81 91 LEU A O 1
ATOM 690 N N . CYS A 1 92 ? 11.764 3.420 -5.977 1.00 74.75 92 CYS A N 1
ATOM 691 C CA . CYS A 1 92 ? 10.356 3.432 -6.354 1.00 74.75 92 CYS A CA 1
ATOM 692 C C . CYS A 1 92 ? 9.683 2.053 -6.239 1.00 74.75 92 CYS A C 1
ATOM 694 O O . CYS A 1 92 ? 8.580 1.953 -5.702 1.00 74.75 92 CYS A O 1
ATOM 696 N N . HIS A 1 93 ? 10.351 0.971 -6.652 1.00 73.69 93 HIS A N 1
ATOM 697 C CA . HIS A 1 93 ? 9.767 -0.370 -6.549 1.00 73.69 93 HIS A CA 1
ATOM 698 C C . HIS A 1 93 ? 9.414 -0.746 -5.108 1.00 73.69 93 HIS A C 1
ATOM 700 O O . HIS A 1 93 ? 8.434 -1.445 -4.878 1.00 73.69 93 HIS A O 1
ATOM 706 N N . PHE A 1 94 ? 10.181 -0.259 -4.132 1.00 79.44 94 PHE A N 1
ATOM 707 C CA . PHE A 1 94 ? 9.899 -0.492 -2.722 1.00 79.44 94 PHE A CA 1
ATOM 708 C C . PHE A 1 94 ? 8.630 0.240 -2.260 1.00 79.44 94 PHE A C 1
ATOM 710 O O . PHE A 1 94 ? 7.817 -0.334 -1.538 1.00 79.44 94 PHE A O 1
ATOM 717 N N . PHE A 1 95 ? 8.422 1.476 -2.716 1.00 77.50 95 PHE A N 1
ATOM 718 C CA . PHE A 1 95 ? 7.242 2.260 -2.352 1.00 77.50 95 PHE A CA 1
ATOM 719 C C . PHE A 1 95 ? 5.950 1.715 -2.969 1.00 77.50 95 PHE A C 1
ATOM 721 O O . PHE A 1 95 ? 4.938 1.679 -2.277 1.00 77.50 95 PHE A O 1
ATOM 728 N N . VAL A 1 96 ? 5.994 1.202 -4.204 1.00 77.62 96 VAL A N 1
ATOM 729 C CA . VAL A 1 96 ? 4.836 0.545 -4.846 1.00 77.62 96 VAL A CA 1
ATOM 730 C C . VAL A 1 96 ? 4.361 -0.670 -4.045 1.00 77.62 96 VAL A C 1
ATOM 732 O O . VAL A 1 96 ? 3.162 -0.867 -3.858 1.00 77.62 96 VAL A O 1
ATOM 735 N N . ILE A 1 97 ? 5.292 -1.474 -3.521 1.00 77.88 97 ILE A N 1
ATOM 736 C CA . ILE A 1 97 ? 4.938 -2.626 -2.678 1.00 77.88 97 ILE A CA 1
ATOM 737 C C . ILE A 1 97 ? 4.260 -2.160 -1.392 1.00 77.88 97 ILE A C 1
ATOM 739 O O . ILE A 1 97 ? 3.258 -2.740 -0.983 1.00 77.88 97 ILE A O 1
ATOM 743 N N . ILE A 1 98 ? 4.813 -1.133 -0.741 1.00 82.25 98 ILE A N 1
ATOM 744 C CA . ILE A 1 98 ? 4.248 -0.606 0.503 1.00 82.25 98 ILE A CA 1
ATOM 745 C C . ILE A 1 98 ? 2.832 -0.092 0.268 1.00 82.25 98 ILE A C 1
ATOM 747 O O . ILE A 1 98 ? 1.954 -0.416 1.060 1.00 82.25 98 ILE A O 1
ATOM 751 N N . ASP A 1 99 ? 2.606 0.659 -0.808 1.00 79.25 99 ASP A N 1
ATOM 752 C CA . ASP A 1 99 ? 1.280 1.168 -1.154 1.00 79.25 99 ASP A CA 1
ATOM 753 C C . ASP A 1 99 ? 0.275 0.022 -1.337 1.00 79.25 99 ASP A C 1
ATOM 755 O O . ASP A 1 99 ? -0.747 -0.030 -0.656 1.00 79.25 99 ASP A O 1
ATOM 759 N N . SER A 1 100 ? 0.648 -0.999 -2.116 1.00 78.81 100 SER A N 1
ATOM 760 C CA . SER A 1 100 ? -0.184 -2.191 -2.315 1.00 78.81 100 SER A CA 1
ATOM 761 C C . SER A 1 100 ? -0.488 -2.947 -1.011 1.00 78.81 100 SER A C 1
ATOM 763 O O . SER A 1 100 ? -1.611 -3.411 -0.797 1.00 78.81 100 SER A O 1
ATOM 765 N N . ILE A 1 101 ? 0.492 -3.062 -0.108 1.00 84.00 101 ILE A N 1
ATOM 766 C CA . ILE A 1 101 ? 0.298 -3.688 1.208 1.00 84.00 101 ILE A CA 1
ATOM 767 C C . ILE A 1 101 ? -0.648 -2.851 2.070 1.00 84.00 101 ILE A C 1
ATOM 769 O O . ILE A 1 101 ? -1.521 -3.407 2.739 1.00 84.00 101 ILE A O 1
ATOM 773 N N . MET A 1 102 ? -0.478 -1.529 2.079 1.00 84.19 102 MET A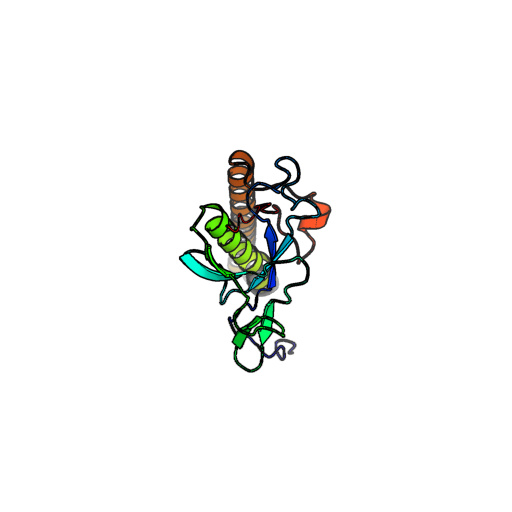 N 1
ATOM 774 C CA . MET A 1 102 ? -1.332 -0.633 2.852 1.00 84.19 102 MET A CA 1
ATOM 775 C C . MET A 1 102 ? -2.770 -0.695 2.346 1.00 84.19 102 MET A C 1
ATOM 777 O O . MET A 1 102 ? -3.669 -0.883 3.162 1.00 84.19 102 MET A O 1
ATOM 781 N N . ASP A 1 103 ? -2.990 -0.669 1.033 1.00 79.56 103 ASP A N 1
ATOM 782 C CA . ASP A 1 103 ? -4.315 -0.846 0.437 1.00 79.56 103 ASP A CA 1
ATOM 783 C C . ASP A 1 103 ? -4.941 -2.187 0.845 1.00 79.56 103 ASP A C 1
ATOM 785 O O . ASP A 1 103 ? -6.096 -2.243 1.275 1.00 79.56 103 ASP A O 1
ATOM 789 N N . PHE A 1 104 ? -4.170 -3.276 0.825 1.00 82.44 104 PHE A N 1
ATOM 790 C CA . PHE A 1 104 ? -4.662 -4.573 1.286 1.00 82.44 104 PHE A CA 1
ATOM 791 C C . PHE A 1 104 ? -5.083 -4.547 2.763 1.00 82.44 104 PHE A C 1
ATOM 793 O O . PHE A 1 104 ? -6.146 -5.059 3.122 1.00 82.44 104 PHE A O 1
ATOM 800 N N . ILE A 1 105 ? -4.284 -3.935 3.640 1.00 86.19 105 ILE A N 1
ATOM 801 C CA . ILE A 1 105 ? -4.609 -3.834 5.067 1.00 86.19 105 ILE A CA 1
ATOM 802 C C . ILE A 1 105 ? -5.856 -2.961 5.268 1.00 86.19 105 ILE A C 1
ATOM 804 O O . ILE A 1 105 ? -6.779 -3.363 5.982 1.00 86.19 105 ILE A O 1
ATOM 808 N N . LEU A 1 106 ? -5.909 -1.792 4.629 1.00 84.00 106 LEU A N 1
ATOM 809 C CA . LEU A 1 106 ? -6.969 -0.803 4.811 1.00 84.00 106 LEU A CA 1
ATOM 810 C C . LEU A 1 106 ? -8.312 -1.270 4.249 1.00 84.00 106 LEU A C 1
ATOM 812 O O . LEU A 1 106 ? -9.335 -1.024 4.881 1.00 84.00 106 LEU A O 1
ATOM 816 N N . PHE A 1 107 ? -8.328 -1.954 3.106 1.00 79.69 107 PHE A N 1
ATOM 817 C CA . PHE A 1 107 ? -9.577 -2.372 2.468 1.00 79.69 107 PHE A CA 1
ATOM 818 C C . PHE A 1 107 ? -10.000 -3.799 2.835 1.00 79.69 107 PHE A C 1
ATOM 820 O O . PHE A 1 107 ? -11.198 -4.070 2.893 1.00 79.69 107 PHE A O 1
ATOM 827 N N . ASN A 1 108 ? -9.063 -4.705 3.138 1.00 82.81 108 ASN A N 1
ATOM 828 C CA . ASN A 1 108 ? -9.388 -6.115 3.380 1.00 82.81 108 ASN A CA 1
ATOM 829 C C . ASN A 1 108 ? -9.367 -6.511 4.867 1.00 82.81 108 ASN A C 1
ATOM 831 O O . ASN A 1 108 ? -10.123 -7.389 5.280 1.00 82.81 108 ASN A O 1
ATOM 835 N N . ILE A 1 109 ? -8.527 -5.875 5.695 1.00 86.62 109 ILE A N 1
ATOM 836 C CA . ILE A 1 109 ? -8.342 -6.262 7.109 1.00 86.62 109 ILE A CA 1
ATOM 837 C C . ILE A 1 109 ? -9.065 -5.311 8.065 1.00 86.62 109 ILE A C 1
ATOM 839 O O . ILE A 1 109 ? -9.747 -5.766 8.986 1.00 86.62 109 ILE A O 1
ATOM 843 N N . VAL A 1 110 ? -8.936 -3.997 7.867 1.00 89.19 110 VAL A N 1
ATOM 844 C CA . VAL A 1 110 ? -9.502 -2.998 8.789 1.00 89.19 110 VAL A CA 1
ATOM 845 C C . VAL A 1 110 ? -11.036 -3.087 8.877 1.00 89.19 110 VAL A C 1
ATOM 847 O O . VAL A 1 110 ? -11.532 -3.183 10.001 1.00 89.19 110 VAL A O 1
ATOM 850 N N . PRO A 1 111 ? -11.817 -3.146 7.776 1.00 87.44 111 PRO A N 1
ATOM 851 C CA . PRO A 1 111 ? -13.277 -3.166 7.856 1.00 87.44 111 PRO A CA 1
ATOM 852 C C . PRO A 1 111 ? -13.851 -4.354 8.646 1.00 87.44 111 PRO A C 1
ATOM 854 O O . PRO A 1 111 ? -14.658 -4.113 9.551 1.00 87.44 111 PRO A O 1
ATOM 857 N N . PRO A 1 112 ? -13.449 -5.623 8.405 1.00 90.88 112 PRO A N 1
ATOM 858 C CA . PRO A 1 112 ? -13.967 -6.738 9.194 1.00 90.88 112 PRO A CA 1
ATOM 859 C C . PRO A 1 112 ? -13.536 -6.663 10.663 1.00 90.88 112 PRO A C 1
ATOM 861 O O . PRO A 1 112 ? -14.332 -6.999 11.542 1.00 90.88 112 PRO A O 1
ATOM 864 N N . LEU A 1 113 ? -12.324 -6.170 10.950 1.00 91.25 113 LEU A N 1
ATOM 865 C CA . LEU A 1 113 ? -11.858 -5.973 12.322 1.00 91.25 113 LEU A CA 1
ATOM 866 C C . LEU A 1 113 ? -12.713 -4.926 13.053 1.00 91.25 113 LEU A C 1
ATOM 868 O O . LEU A 1 113 ? -13.190 -5.173 14.161 1.00 91.25 113 LEU A O 1
ATOM 872 N N . THR A 1 114 ? -12.953 -3.772 12.425 1.00 89.75 114 THR A N 1
ATOM 873 C CA . THR A 1 114 ? -13.770 -2.699 13.001 1.00 89.75 114 THR A CA 1
ATOM 874 C C . THR A 1 114 ? -15.199 -3.170 13.250 1.00 89.75 114 THR A C 1
ATOM 876 O O . THR A 1 114 ? -15.733 -2.935 14.333 1.00 89.75 114 THR A O 1
ATOM 879 N N . ILE A 1 115 ? -15.808 -3.890 12.302 1.00 92.31 115 ILE A N 1
ATOM 880 C CA . ILE A 1 115 ? -17.158 -4.445 12.469 1.00 92.31 115 ILE A CA 1
ATOM 881 C C . ILE A 1 115 ? -17.200 -5.422 13.652 1.00 92.31 115 ILE A C 1
ATOM 883 O O . ILE A 1 115 ? -18.104 -5.328 14.482 1.00 92.31 115 ILE A O 1
ATOM 887 N N . ALA A 1 116 ? -16.220 -6.321 13.781 1.00 92.62 116 ALA A N 1
ATOM 888 C CA . ALA A 1 116 ? -16.177 -7.283 14.881 1.00 92.62 116 ALA A CA 1
ATOM 889 C C . ALA A 1 116 ? -16.122 -6.591 16.254 1.00 92.62 116 ALA A C 1
ATOM 891 O O . ALA A 1 116 ? -16.890 -6.935 17.157 1.00 92.62 116 ALA A O 1
ATOM 892 N N . VAL A 1 117 ? -15.267 -5.574 16.404 1.00 89.56 117 VAL A N 1
ATOM 893 C CA . VAL A 1 117 ? -15.150 -4.828 17.667 1.00 89.56 117 VAL A CA 1
ATOM 894 C C . VAL A 1 117 ? -16.396 -3.983 17.935 1.00 89.56 117 VAL A C 1
ATOM 896 O O . VAL A 1 117 ? -16.849 -3.925 19.078 1.00 89.56 117 VAL A O 1
ATOM 899 N N . LEU A 1 118 ? -17.004 -3.386 16.904 1.00 91.19 118 LEU A N 1
ATOM 900 C CA . LEU A 1 118 ? -18.257 -2.638 17.042 1.00 91.19 118 LEU A CA 1
ATOM 901 C C . LEU A 1 118 ? -19.418 -3.528 17.494 1.00 91.19 118 LEU A C 1
ATOM 903 O O . LEU A 1 118 ? -20.195 -3.110 18.349 1.00 91.19 118 LEU A O 1
ATOM 907 N N . VAL A 1 119 ? -19.527 -4.757 16.980 1.00 93.81 119 VAL A N 1
ATOM 908 C CA . VAL A 1 119 ? -20.564 -5.708 17.414 1.00 93.81 119 VAL A CA 1
ATOM 909 C C . VAL A 1 119 ? -20.359 -6.094 18.878 1.00 93.81 119 VAL A C 1
ATOM 911 O O . VAL A 1 119 ? -21.305 -6.039 19.663 1.00 93.81 119 VAL A O 1
ATOM 914 N N . ILE A 1 120 ? -19.126 -6.417 19.280 1.00 90.25 120 ILE A N 1
ATOM 915 C CA . ILE A 1 120 ? -18.810 -6.751 20.678 1.00 90.25 120 ILE A CA 1
ATOM 916 C C . ILE A 1 120 ? -19.100 -5.552 21.594 1.00 90.25 120 ILE A C 1
ATOM 918 O O . ILE A 1 120 ? -19.752 -5.702 22.629 1.00 90.25 120 ILE A O 1
ATOM 922 N N . GLY A 1 121 ? -18.676 -4.350 21.197 1.00 88.50 121 GLY A N 1
ATOM 923 C CA . GLY A 1 121 ? -18.940 -3.110 21.926 1.00 88.50 121 GLY A CA 1
ATOM 924 C C . GLY A 1 121 ? -20.433 -2.796 22.039 1.00 88.50 121 GLY A C 1
ATOM 925 O O . GLY A 1 121 ? -20.902 -2.424 23.115 1.00 88.50 121 GLY A O 1
ATOM 926 N N . GLY A 1 122 ? -21.195 -3.017 20.965 1.00 89.38 122 GLY A N 1
ATOM 927 C CA . GLY A 1 122 ? -22.644 -2.826 20.924 1.00 89.38 122 GLY A CA 1
ATOM 928 C C . GLY A 1 122 ? -23.396 -3.775 21.857 1.00 89.38 122 GLY A C 1
ATOM 929 O O . GLY A 1 122 ? -24.274 -3.337 22.600 1.00 89.38 122 GLY A O 1
ATOM 930 N N . VAL A 1 123 ? -23.008 -5.054 21.899 1.00 90.25 123 VAL A N 1
ATOM 931 C CA . VAL A 1 123 ? -23.593 -6.031 22.833 1.00 90.25 123 VAL A CA 1
ATOM 932 C C . VAL A 1 123 ? -23.282 -5.653 24.285 1.00 90.25 123 VAL A C 1
ATOM 934 O O . VAL A 1 123 ? -24.177 -5.675 25.130 1.00 90.25 123 VAL A O 1
ATOM 937 N N . LEU A 1 124 ? -22.046 -5.239 24.590 1.00 86.88 124 LEU A N 1
ATOM 938 C CA . LEU A 1 124 ? -21.682 -4.773 25.935 1.00 86.88 124 LEU A CA 1
ATOM 939 C C . LEU A 1 124 ? -22.465 -3.521 26.350 1.00 86.88 124 LEU A C 1
ATOM 941 O O . LEU A 1 124 ? -22.860 -3.409 27.511 1.00 86.88 124 LEU A O 1
ATOM 945 N N . PHE A 1 125 ? -22.706 -2.600 25.415 1.00 87.25 125 PHE A N 1
ATOM 946 C CA . PHE A 1 125 ? -23.500 -1.400 25.663 1.00 87.25 125 PHE A CA 1
ATOM 947 C C . PHE A 1 125 ? -24.972 -1.734 25.939 1.00 87.25 125 PHE A C 1
ATOM 949 O O . PHE A 1 125 ? -25.569 -1.161 26.847 1.00 87.25 125 PHE A O 1
ATOM 956 N N . TYR A 1 126 ? -25.549 -2.704 25.224 1.00 87.75 126 TYR A N 1
ATOM 957 C CA . TYR A 1 126 ? -26.931 -3.139 25.445 1.00 87.75 126 TYR A CA 1
ATOM 958 C C . TYR A 1 126 ? -27.150 -3.698 26.863 1.00 87.75 126 TYR A C 1
ATOM 960 O O . TYR A 1 126 ? -28.115 -3.339 27.536 1.00 87.75 126 TYR A O 1
ATOM 968 N N . PHE A 1 127 ? -26.214 -4.505 27.373 1.00 86.62 127 PHE A N 1
ATOM 969 C CA . PHE A 1 127 ? -26.282 -5.050 28.738 1.00 86.62 127 PHE A CA 1
ATOM 970 C C . PHE A 1 127 ? -25.805 -4.078 29.833 1.00 86.62 127 PHE A C 1
ATOM 972 O O . PHE A 1 127 ? -25.871 -4.399 31.024 1.00 86.62 127 PHE A O 1
ATOM 979 N N . ALA A 1 128 ? -25.367 -2.870 29.470 1.00 79.50 128 ALA A N 1
ATOM 980 C CA . ALA A 1 128 ? -24.850 -1.883 30.414 1.00 79.50 128 ALA A CA 1
ATOM 981 C C . ALA A 1 128 ? -25.910 -1.323 31.380 1.00 79.50 128 ALA A C 1
ATOM 983 O O . ALA A 1 128 ? -25.553 -0.786 32.428 1.00 79.50 128 ALA A O 1
ATOM 984 N N . GLY A 1 129 ? -27.204 -1.480 31.074 1.00 77.00 129 GLY A N 1
ATOM 985 C CA . GLY A 1 129 ? -28.295 -1.109 31.982 1.00 77.00 129 GLY A CA 1
ATOM 986 C C . GLY A 1 129 ? -28.327 -1.930 33.279 1.00 77.00 129 GLY A C 1
ATOM 987 O O . GLY A 1 129 ? -28.796 -1.436 34.298 1.00 77.00 129 GLY A O 1
ATOM 988 N N . ALA A 1 130 ? -27.788 -3.156 33.268 1.00 77.81 130 ALA A N 1
ATOM 989 C CA . ALA A 1 130 ? -27.780 -4.041 34.435 1.00 77.81 130 ALA A CA 1
ATOM 990 C C . ALA A 1 130 ? -26.564 -3.832 35.356 1.00 77.81 130 ALA A C 1
ATOM 992 O O . ALA A 1 130 ? -26.623 -4.177 36.536 1.00 77.81 130 ALA A O 1
ATOM 993 N N . LYS A 1 131 ? -25.447 -3.300 34.834 1.00 79.69 131 LYS A N 1
ATOM 994 C CA . LYS A 1 131 ? -24.208 -3.072 35.594 1.00 79.69 131 LYS A CA 1
ATOM 995 C C . LYS A 1 131 ? -23.488 -1.809 35.095 1.00 79.69 131 LYS A C 1
ATOM 997 O O . LYS A 1 131 ? -23.043 -1.794 33.946 1.00 79.69 131 LYS A O 1
ATOM 1002 N N . PRO A 1 132 ? -23.268 -0.789 35.949 1.00 81.25 132 PRO A N 1
ATOM 1003 C CA . PRO A 1 132 ? -22.615 0.465 35.549 1.00 81.25 132 PRO A CA 1
ATOM 1004 C C . PRO A 1 132 ? -21.161 0.269 35.087 1.00 81.25 132 PRO A C 1
ATOM 1006 O O . PRO A 1 132 ? -20.639 1.054 34.298 1.00 81.25 132 PRO A O 1
ATOM 1009 N N . GLU A 1 133 ? -20.523 -0.814 35.525 1.00 83.88 133 GLU A N 1
ATOM 1010 C CA . GLU A 1 133 ? -19.161 -1.191 35.148 1.00 83.88 133 GLU A CA 1
ATOM 1011 C C . GLU A 1 133 ? -19.034 -1.516 33.647 1.00 83.88 133 GLU A C 1
ATOM 1013 O O . GLU A 1 133 ? -18.070 -1.120 32.989 1.00 83.88 133 GLU A O 1
ATOM 1018 N N . LEU A 1 134 ? -20.061 -2.148 33.064 1.00 82.12 134 LEU A N 1
ATOM 1019 C CA . LEU A 1 134 ? -20.109 -2.464 31.632 1.00 82.12 134 LEU A CA 1
ATOM 1020 C C . LEU A 1 134 ? -20.291 -1.205 30.773 1.00 82.12 134 LEU A C 1
ATOM 1022 O O . LEU A 1 134 ? -19.765 -1.131 29.661 1.00 82.12 134 LEU A O 1
ATOM 1026 N N . ARG A 1 135 ? -20.965 -0.181 31.312 1.00 82.94 135 ARG A N 1
ATOM 1027 C CA . ARG A 1 135 ? -21.156 1.109 30.637 1.00 82.94 135 ARG A CA 1
ATOM 1028 C C . ARG A 1 135 ? -19.828 1.821 30.418 1.00 82.94 135 ARG A C 1
ATOM 1030 O O . ARG A 1 135 ? -19.523 2.199 29.290 1.00 82.94 135 ARG A O 1
ATOM 1037 N N . ASN A 1 136 ? -19.017 1.947 31.466 1.00 85.38 136 ASN A N 1
ATOM 1038 C CA . ASN A 1 136 ? -17.707 2.589 31.350 1.00 85.38 136 ASN A CA 1
ATOM 1039 C C . ASN A 1 136 ? -16.785 1.813 30.406 1.00 85.38 136 ASN A C 1
ATOM 1041 O O . ASN A 1 136 ? -16.134 2.428 29.564 1.00 85.38 136 ASN A O 1
ATOM 1045 N N . LYS A 1 137 ? -16.812 0.475 30.467 1.00 85.31 137 LYS A N 1
ATOM 1046 C CA . LYS A 1 137 ? -16.015 -0.375 29.574 1.00 85.31 137 LYS A CA 1
ATOM 1047 C C . LYS A 1 137 ? -16.394 -0.214 28.097 1.00 85.31 137 LYS A C 1
ATOM 1049 O O . LYS A 1 137 ? -15.523 -0.196 27.237 1.00 85.31 137 LYS A O 1
ATOM 1054 N N . SER A 1 138 ? -17.681 -0.082 27.777 1.00 82.19 138 SER A N 1
ATOM 1055 C CA . SER A 1 138 ? -18.111 0.130 26.387 1.00 82.19 138 SER A CA 1
ATOM 1056 C C . SER A 1 138 ? -17.615 1.469 25.819 1.00 82.19 138 SER A C 1
ATOM 1058 O O . SER A 1 138 ? -17.125 1.516 24.695 1.00 82.19 138 SER A O 1
ATOM 1060 N N . ILE A 1 139 ? -17.653 2.547 26.612 1.00 86.75 139 ILE A N 1
ATOM 1061 C CA . ILE A 1 139 ? -17.213 3.884 26.184 1.00 86.75 139 ILE A CA 1
ATOM 1062 C C . ILE A 1 139 ? -15.700 3.923 25.958 1.00 86.75 139 ILE A C 1
ATOM 1064 O O . ILE A 1 139 ? -15.252 4.560 25.004 1.00 86.75 139 ILE A O 1
ATOM 1068 N N . THR A 1 140 ? -14.909 3.251 26.801 1.00 88.62 140 THR A N 1
ATOM 1069 C CA . THR A 1 140 ? -13.459 3.143 26.577 1.00 88.62 140 THR A CA 1
ATOM 1070 C C . THR A 1 140 ? -13.167 2.380 25.289 1.00 88.62 140 THR A C 1
ATOM 1072 O O . THR A 1 140 ? -12.415 2.880 24.464 1.00 88.62 140 THR A O 1
ATOM 1075 N N . LEU A 1 141 ? -13.864 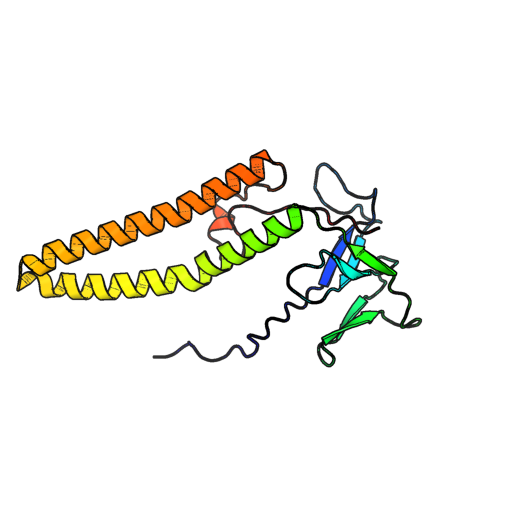1.265 25.038 1.00 88.44 141 LEU A N 1
ATOM 1076 C CA . LEU A 1 141 ? -13.695 0.492 23.801 1.00 88.44 141 LEU A CA 1
ATOM 1077 C C . LEU A 1 141 ? -13.995 1.316 22.540 1.00 88.44 141 LEU A C 1
ATOM 1079 O O . LEU A 1 141 ? -13.230 1.266 21.582 1.00 88.44 141 LEU A O 1
ATOM 1083 N N . PHE A 1 142 ? -15.072 2.109 22.529 1.00 89.75 142 PHE A N 1
ATOM 1084 C CA . PHE A 1 142 ? -15.372 2.973 21.380 1.00 89.75 142 PHE A CA 1
ATOM 1085 C C . PHE A 1 142 ? -14.300 4.046 21.154 1.00 89.75 142 PHE A C 1
ATOM 1087 O O . PHE A 1 142 ? -13.952 4.325 20.007 1.00 89.75 142 PHE A O 1
ATOM 1094 N N . LYS A 1 143 ? -13.758 4.635 22.229 1.00 90.19 143 LYS A N 1
ATOM 1095 C CA . LYS A 1 143 ? -12.666 5.614 22.130 1.00 90.19 143 LYS A CA 1
ATOM 1096 C C . LYS A 1 143 ? -11.393 4.983 21.577 1.00 90.19 143 LYS A C 1
ATOM 1098 O O . LYS A 1 143 ? -10.769 5.588 20.713 1.00 90.19 143 LYS A O 1
ATOM 1103 N N . ASP A 1 144 ? -11.055 3.780 22.027 1.00 90.94 144 ASP A N 1
ATOM 1104 C CA . ASP A 1 144 ? -9.856 3.065 21.586 1.00 90.94 144 ASP A CA 1
ATOM 1105 C C . ASP A 1 144 ? -9.936 2.714 20.094 1.00 90.94 144 ASP A C 1
ATOM 1107 O O . ASP A 1 144 ? -8.982 2.939 19.350 1.00 90.94 144 ASP A O 1
ATOM 1111 N N . VAL A 1 145 ? -11.101 2.248 19.624 1.00 91.44 145 VAL A N 1
ATOM 1112 C CA . VAL A 1 145 ? -11.343 1.988 18.193 1.00 91.44 145 VAL A CA 1
ATOM 1113 C C . VAL A 1 145 ? -11.228 3.269 17.373 1.00 91.44 145 VAL A C 1
ATOM 1115 O O . VAL A 1 145 ? -10.585 3.267 16.325 1.00 91.44 145 VAL A O 1
ATOM 1118 N N . LEU A 1 146 ? -11.822 4.369 17.847 1.00 93.50 146 LEU A N 1
ATOM 1119 C CA . LEU A 1 146 ? -11.767 5.651 17.149 1.00 93.50 146 LEU A CA 1
ATOM 1120 C C . LEU A 1 146 ? -10.327 6.181 17.059 1.00 93.50 146 LEU A C 1
ATOM 1122 O O . LEU A 1 146 ? -9.910 6.622 15.991 1.00 93.50 146 LEU A O 1
ATOM 1126 N N . ILE A 1 147 ? -9.555 6.087 18.148 1.00 94.56 147 ILE A N 1
ATOM 1127 C CA . ILE A 1 147 ? -8.133 6.458 18.169 1.00 94.56 147 ILE A CA 1
ATOM 1128 C C . ILE A 1 147 ? -7.330 5.593 17.193 1.00 94.56 147 ILE A C 1
ATOM 1130 O O . ILE A 1 147 ? -6.522 6.124 16.436 1.00 94.56 147 ILE A O 1
ATOM 1134 N N . GLY A 1 148 ? -7.572 4.278 17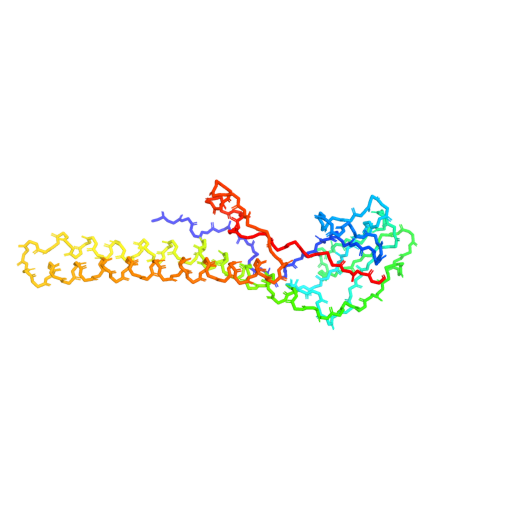.173 1.00 91.25 148 GLY A N 1
ATOM 1135 C CA . GLY A 1 148 ? -6.867 3.355 16.285 1.00 91.25 148 GLY A CA 1
ATOM 1136 C C . GLY A 1 148 ? -7.137 3.662 14.816 1.00 91.25 148 GLY A C 1
ATOM 1137 O O . GLY A 1 148 ? -6.209 3.706 14.010 1.00 91.25 148 GLY A O 1
ATOM 1138 N N . LEU A 1 149 ? -8.394 3.959 14.482 1.00 91.12 149 LEU A N 1
ATOM 1139 C CA . LEU A 1 149 ? -8.793 4.335 13.131 1.00 91.12 149 LEU A CA 1
ATOM 1140 C C . LEU A 1 149 ? -8.099 5.631 12.690 1.00 91.12 149 LEU A C 1
ATOM 1142 O O . LEU A 1 149 ? -7.498 5.681 11.619 1.00 91.12 149 LEU A O 1
ATOM 1146 N N . VAL A 1 150 ? -8.120 6.658 13.546 1.00 93.69 150 VAL A N 1
ATOM 1147 C CA . VAL A 1 150 ? -7.455 7.941 13.279 1.00 93.69 150 VAL A CA 1
ATOM 1148 C C . VAL A 1 150 ? -5.945 7.766 13.115 1.00 93.69 150 VAL A C 1
ATOM 1150 O O . VAL A 1 150 ? -5.365 8.387 12.230 1.00 93.69 150 VAL A O 1
ATOM 1153 N N . LEU A 1 151 ? -5.302 6.909 13.913 1.00 93.62 151 LEU A N 1
ATOM 1154 C CA . LEU A 1 151 ? -3.866 6.654 13.798 1.00 93.62 151 LEU A CA 1
ATOM 1155 C C . LEU A 1 151 ? -3.492 5.950 12.492 1.00 93.62 151 LEU A C 1
ATOM 1157 O O . LEU A 1 151 ? -2.520 6.353 11.862 1.00 93.62 151 LEU A O 1
ATOM 1161 N N . ILE A 1 152 ? -4.248 4.934 12.067 1.00 89.81 152 ILE A N 1
ATOM 1162 C CA . ILE A 1 152 ? -3.958 4.197 10.827 1.00 89.81 152 ILE A CA 1
ATOM 1163 C C . ILE A 1 152 ? -4.117 5.115 9.612 1.00 89.81 152 ILE A C 1
ATOM 1165 O O . ILE A 1 152 ? -3.194 5.229 8.805 1.00 89.81 152 ILE A O 1
ATOM 1169 N N . TYR A 1 153 ? -5.246 5.823 9.505 1.00 87.06 153 TYR A N 1
ATOM 1170 C CA . TYR A 1 153 ? -5.464 6.761 8.400 1.00 87.06 153 TYR A CA 1
ATOM 1171 C C . TYR A 1 153 ? -4.519 7.964 8.466 1.00 87.06 153 TYR A C 1
ATOM 1173 O O . TYR A 1 153 ? -4.037 8.424 7.433 1.00 87.06 153 TYR A O 1
ATOM 1181 N N . GLY A 1 154 ? -4.207 8.446 9.671 1.00 90.88 154 GLY A N 1
ATOM 1182 C CA . GLY A 1 154 ? -3.246 9.524 9.881 1.00 90.88 154 GLY A CA 1
ATOM 1183 C C . GLY A 1 154 ? -1.842 9.133 9.429 1.00 90.88 154 GLY A C 1
ATOM 1184 O O . GLY A 1 154 ? -1.211 9.885 8.692 1.00 90.88 154 GLY A O 1
ATOM 1185 N N . ALA A 1 155 ? -1.370 7.942 9.802 1.00 89.81 155 ALA A N 1
ATOM 1186 C CA . ALA A 1 155 ? -0.080 7.418 9.364 1.00 89.81 155 ALA A CA 1
ATOM 1187 C C . ALA A 1 155 ? -0.033 7.226 7.842 1.00 89.81 155 ALA A C 1
ATOM 1189 O O . ALA A 1 155 ? 0.935 7.644 7.211 1.00 89.81 155 ALA A O 1
ATOM 1190 N N . TYR A 1 156 ? -1.089 6.663 7.247 1.00 83.50 156 TYR A N 1
ATOM 1191 C CA . TYR A 1 156 ? -1.191 6.484 5.797 1.00 83.50 156 TYR A CA 1
ATOM 1192 C C . TYR A 1 156 ? -1.119 7.823 5.044 1.00 83.50 156 TYR A C 1
ATOM 1194 O O . TYR A 1 156 ? -0.353 7.964 4.091 1.00 83.50 156 TYR A O 1
ATOM 1202 N N . MET A 1 157 ? -1.828 8.848 5.526 1.00 85.06 157 MET A N 1
ATOM 1203 C CA . MET A 1 157 ? -1.759 10.197 4.958 1.00 85.06 157 MET A CA 1
ATOM 1204 C C . MET A 1 157 ? -0.352 10.801 5.075 1.00 85.06 157 MET A C 1
ATOM 1206 O O . MET A 1 157 ? 0.145 11.417 4.133 1.00 85.06 157 MET A O 1
ATOM 1210 N N . LEU A 1 158 ? 0.306 10.609 6.220 1.00 88.56 158 LEU A N 1
ATOM 1211 C CA . LEU A 1 158 ? 1.647 11.128 6.479 1.00 88.56 158 LEU A CA 1
ATOM 1212 C C . LEU A 1 158 ? 2.681 10.496 5.529 1.00 88.56 158 LEU A C 1
ATOM 1214 O O . LEU A 1 158 ? 3.515 11.205 4.968 1.00 88.56 158 LEU A O 1
ATOM 1218 N N . VAL A 1 159 ? 2.577 9.187 5.277 1.00 85.12 159 VAL A N 1
ATOM 1219 C CA . VAL A 1 159 ? 3.397 8.486 4.274 1.00 85.12 159 VAL A CA 1
ATOM 1220 C C . VAL A 1 159 ? 3.174 9.072 2.880 1.00 85.12 159 VAL A C 1
ATOM 1222 O O . VAL A 1 159 ? 4.150 9.398 2.208 1.00 85.12 159 VAL A O 1
ATOM 1225 N N . GLY A 1 160 ? 1.921 9.296 2.471 1.00 80.31 160 GLY A N 1
ATOM 1226 C CA . GLY A 1 160 ? 1.614 9.918 1.180 1.00 80.31 160 GLY A CA 1
ATOM 1227 C C . GLY A 1 160 ? 2.262 11.295 1.013 1.00 80.31 160 GLY A C 1
ATOM 1228 O O . GLY A 1 160 ? 2.838 11.591 -0.032 1.00 80.31 160 GLY A O 1
ATOM 1229 N N . ILE A 1 161 ? 2.232 12.130 2.057 1.00 84.06 161 ILE A N 1
ATOM 1230 C CA . ILE A 1 161 ? 2.867 13.459 2.040 1.00 84.06 161 ILE A CA 1
ATOM 1231 C C . ILE A 1 161 ? 4.385 13.336 1.881 1.00 84.06 161 ILE A C 1
ATOM 1233 O O . ILE A 1 161 ? 4.981 14.065 1.089 1.00 84.06 161 ILE A O 1
ATOM 1237 N N . PHE A 1 162 ? 5.020 12.403 2.595 1.00 84.38 162 PHE A N 1
ATOM 1238 C CA . PHE A 1 162 ? 6.450 12.149 2.430 1.00 84.38 162 PHE A CA 1
ATOM 1239 C C . PHE A 1 162 ? 6.798 11.720 0.999 1.00 84.38 162 PHE A C 1
ATOM 1241 O O . PHE A 1 162 ? 7.770 12.222 0.439 1.00 84.38 162 PHE A O 1
ATOM 1248 N N . LEU A 1 163 ? 5.995 10.849 0.384 1.00 78.88 163 LEU A N 1
ATOM 1249 C CA . LEU A 1 163 ? 6.204 10.399 -0.998 1.00 78.88 163 LEU A CA 1
ATOM 1250 C C . LEU A 1 163 ? 6.007 11.524 -2.022 1.00 78.88 163 LEU A C 1
ATOM 1252 O O . LEU A 1 163 ? 6.758 11.609 -2.994 1.00 78.88 163 LEU A O 1
ATOM 1256 N N . MET A 1 164 ? 5.055 12.423 -1.769 1.00 76.94 164 MET A N 1
ATOM 1257 C CA . MET A 1 164 ? 4.824 13.611 -2.590 1.00 76.94 164 MET A CA 1
ATOM 1258 C C . MET A 1 164 ? 6.017 14.575 -2.549 1.00 76.94 164 MET A C 1
ATOM 1260 O O . MET A 1 164 ? 6.438 15.078 -3.586 1.00 76.94 164 MET A O 1
ATOM 1264 N N . ILE A 1 165 ? 6.611 14.805 -1.370 1.00 79.81 165 ILE A N 1
ATOM 1265 C CA . ILE A 1 165 ? 7.807 15.659 -1.228 1.00 79.81 165 ILE A CA 1
ATOM 1266 C C . ILE A 1 165 ? 8.991 15.084 -2.013 1.00 79.81 165 ILE A C 1
ATOM 1268 O O . ILE A 1 165 ? 9.790 15.833 -2.572 1.00 79.81 165 ILE A O 1
ATOM 1272 N N . LEU A 1 166 ? 9.095 13.756 -2.077 1.00 79.94 166 LEU A N 1
ATOM 1273 C CA . LEU A 1 166 ? 10.127 13.065 -2.847 1.00 79.94 166 LEU A CA 1
ATOM 1274 C C . LEU A 1 166 ? 9.852 13.054 -4.363 1.00 79.94 166 LEU A C 1
ATOM 1276 O O . LEU A 1 166 ? 10.693 12.563 -5.112 1.00 79.94 166 LEU A O 1
ATOM 1280 N N . GLY A 1 167 ? 8.714 13.588 -4.823 1.00 70.56 167 GLY A N 1
ATOM 1281 C CA . GLY A 1 167 ? 8.336 13.630 -6.240 1.00 70.56 167 GLY A CA 1
ATOM 1282 C C . GLY A 1 167 ? 8.011 12.260 -6.840 1.00 70.56 167 GLY A C 1
ATOM 1283 O O . GLY A 1 167 ? 8.021 12.112 -8.056 1.00 70.56 167 GLY A O 1
ATOM 1284 N N . ALA A 1 168 ? 7.760 11.254 -5.997 1.00 65.19 168 ALA A N 1
ATOM 1285 C CA . ALA A 1 168 ? 7.481 9.881 -6.417 1.00 65.19 168 ALA A CA 1
ATOM 1286 C C . ALA A 1 168 ? 5.977 9.561 -6.471 1.00 65.19 168 ALA A C 1
ATOM 1288 O O . ALA A 1 168 ? 5.604 8.460 -6.869 1.00 65.19 168 ALA A O 1
ATOM 1289 N N . ALA A 1 169 ? 5.116 10.481 -6.027 1.00 65.81 169 ALA A N 1
ATOM 1290 C CA . ALA A 1 169 ? 3.685 10.239 -5.915 1.00 65.81 169 ALA A CA 1
ATOM 1291 C C . ALA A 1 169 ? 2.853 11.503 -6.147 1.00 65.81 169 ALA A C 1
ATOM 1293 O O . ALA A 1 169 ? 3.170 12.572 -5.617 1.00 65.81 169 ALA A O 1
ATOM 1294 N N . ASP A 1 170 ? 1.742 11.330 -6.859 1.00 70.56 170 ASP A N 1
ATOM 1295 C CA . ASP A 1 170 ? 0.718 12.349 -7.059 1.00 70.56 170 ASP A CA 1
ATOM 1296 C C . ASP A 1 170 ? -0.476 12.092 -6.133 1.00 70.56 170 ASP A C 1
ATOM 1298 O O . ASP A 1 170 ? -0.922 10.957 -5.949 1.00 70.56 170 ASP A O 1
ATOM 1302 N N . MET A 1 171 ? -0.996 13.162 -5.528 1.00 63.06 171 MET A N 1
ATOM 1303 C CA . MET A 1 171 ? -2.167 13.101 -4.650 1.00 63.06 171 MET A CA 1
ATOM 1304 C C . MET A 1 171 ? -3.442 12.952 -5.480 1.00 63.06 171 MET A C 1
ATOM 1306 O O . MET A 1 171 ? -3.763 13.811 -6.305 1.00 63.06 171 MET A O 1
ATOM 1310 N N . ASN A 1 172 ? -4.214 11.901 -5.215 1.00 69.12 172 ASN A N 1
ATOM 1311 C CA . ASN A 1 172 ? -5.488 11.676 -5.881 1.00 69.12 172 ASN A CA 1
ATOM 1312 C C . ASN A 1 172 ? -6.597 12.537 -5.245 1.00 69.12 172 ASN A C 1
ATOM 1314 O O . ASN A 1 172 ? -6.613 12.752 -4.028 1.00 69.12 172 ASN A O 1
ATOM 1318 N N . PRO A 1 173 ? -7.575 13.028 -6.029 1.00 65.25 173 PRO A N 1
ATOM 1319 C CA . PRO A 1 173 ? -8.695 13.782 -5.481 1.00 65.25 173 PRO A CA 1
ATOM 1320 C C . PRO A 1 173 ? -9.528 12.918 -4.525 1.00 65.25 173 PRO A C 1
ATOM 1322 O O . PRO A 1 173 ? -9.781 11.744 -4.785 1.00 65.25 173 PRO A O 1
ATOM 1325 N N . LEU A 1 174 ? -10.040 13.524 -3.446 1.00 57.81 174 LEU A N 1
ATOM 1326 C CA . LEU A 1 174 ? -10.745 12.837 -2.348 1.00 57.81 174 LEU A CA 1
ATOM 1327 C C . LEU A 1 174 ? -11.872 11.892 -2.815 1.00 57.81 174 LEU A C 1
ATOM 1329 O O . LEU A 1 174 ? -12.165 10.899 -2.160 1.00 57.81 174 LEU A O 1
ATOM 1333 N N . LYS A 1 175 ? -12.496 12.180 -3.965 1.00 56.94 175 LYS A N 1
ATOM 1334 C CA . LYS A 1 175 ? -13.570 11.367 -4.551 1.00 56.94 175 LYS A CA 1
ATOM 1335 C C . LYS A 1 175 ? -13.098 9.994 -5.047 1.00 56.94 175 LYS A C 1
ATOM 1337 O O . LYS A 1 175 ? -13.882 9.057 -4.992 1.00 56.94 175 LYS A O 1
ATOM 1342 N N . SER A 1 176 ? -11.860 9.869 -5.526 1.00 62.00 176 SER A N 1
ATOM 1343 C CA . SER A 1 176 ? -11.307 8.591 -6.002 1.00 62.00 176 SER A CA 1
ATOM 1344 C C . SER A 1 176 ? -10.670 7.753 -4.896 1.00 62.00 176 SER A C 1
ATOM 1346 O O . SER A 1 176 ? -10.459 6.573 -5.104 1.00 62.00 176 SER A O 1
ATOM 1348 N N . VAL A 1 177 ? -10.393 8.347 -3.733 1.00 61.81 177 VAL A N 1
ATOM 1349 C CA . VAL A 1 177 ? -9.769 7.680 -2.574 1.00 61.81 177 VAL A CA 1
ATOM 1350 C C . VAL A 1 177 ? -10.733 6.750 -1.837 1.00 61.81 177 VAL A C 1
ATOM 1352 O O . VAL A 1 177 ? -10.338 5.739 -1.267 1.00 61.81 177 VAL A O 1
ATOM 1355 N N . PHE A 1 178 ? -12.018 7.102 -1.819 1.00 58.62 178 PHE A N 1
ATOM 1356 C CA . PHE A 1 178 ? -13.056 6.244 -1.243 1.00 58.62 178 PHE A CA 1
ATOM 1357 C C . PHE A 1 178 ? -13.498 5.128 -2.199 1.00 58.62 178 PHE A C 1
ATOM 1359 O O . PHE A 1 178 ? -14.334 4.306 -1.823 1.00 58.62 178 PHE A O 1
ATOM 1366 N N . ASP A 1 179 ? -12.958 5.096 -3.419 1.00 64.94 179 ASP A N 1
ATOM 1367 C CA . ASP A 1 179 ? -13.179 4.006 -4.358 1.00 64.94 179 ASP A CA 1
ATOM 1368 C C . ASP A 1 179 ? -12.207 2.877 -3.999 1.00 64.94 179 ASP A C 1
ATOM 1370 O O . ASP A 1 179 ? -10.997 3.092 -3.956 1.00 64.94 179 ASP A O 1
ATOM 1374 N N . SER A 1 180 ? -12.712 1.671 -3.727 1.00 50.75 180 SER A N 1
ATOM 1375 C CA . SER A 1 180 ? -11.935 0.530 -3.193 1.00 50.75 180 SER A CA 1
ATOM 1376 C C . SER A 1 180 ? -10.837 -0.002 -4.132 1.00 50.75 180 SER A C 1
ATOM 1378 O O . SER A 1 180 ? -10.307 -1.088 -3.918 1.00 50.75 180 SER A O 1
ATOM 1380 N N . SER A 1 181 ? -10.533 0.724 -5.206 1.00 49.75 181 SER A N 1
ATOM 1381 C CA . SER A 1 181 ? -9.562 0.388 -6.244 1.00 49.75 181 SER A CA 1
ATOM 1382 C C . SER A 1 181 ? -8.426 1.409 -6.368 1.00 49.75 181 SER A C 1
ATOM 1384 O O . SER A 1 181 ? -7.542 1.195 -7.194 1.00 49.75 181 SER A O 1
ATOM 1386 N N . LYS A 1 182 ? -8.452 2.531 -5.626 1.00 55.41 182 LYS A N 1
ATOM 1387 C CA . LYS A 1 182 ? -7.428 3.586 -5.713 1.00 55.41 182 LYS A CA 1
ATOM 1388 C C . LYS A 1 182 ? -7.113 4.184 -4.336 1.00 55.41 182 LYS A C 1
ATOM 1390 O O . LYS A 1 182 ? -7.985 4.779 -3.708 1.00 55.41 182 LYS A O 1
ATOM 1395 N N . GLY A 1 183 ? -5.855 4.074 -3.908 1.00 62.81 183 GLY A N 1
ATOM 1396 C CA . GLY A 1 183 ? -5.324 4.728 -2.708 1.00 62.81 183 GLY A CA 1
ATOM 1397 C C . GLY A 1 183 ? -5.286 6.268 -2.783 1.00 62.81 183 GLY A C 1
ATOM 1398 O O . GLY A 1 183 ? -5.642 6.884 -3.797 1.00 62.81 183 GLY A O 1
ATOM 1399 N N . ILE A 1 184 ? -4.841 6.912 -1.688 1.00 64.38 184 ILE A N 1
ATOM 1400 C CA . ILE A 1 184 ? -4.681 8.386 -1.583 1.00 64.38 184 ILE A CA 1
ATOM 1401 C C . ILE A 1 184 ? -3.659 8.926 -2.579 1.00 64.38 184 ILE A C 1
ATOM 1403 O O . ILE A 1 184 ? -3.769 10.072 -3.017 1.00 64.38 184 ILE A O 1
ATOM 1407 N N . PHE A 1 185 ? -2.677 8.115 -2.938 1.00 66.06 185 PHE A N 1
ATOM 1408 C CA . PHE A 1 185 ? -1.587 8.496 -3.812 1.00 66.06 185 PHE A CA 1
ATOM 1409 C C . PHE A 1 185 ? -1.498 7.521 -4.980 1.00 66.06 185 PHE A C 1
ATOM 1411 O O . PHE A 1 185 ? -1.746 6.331 -4.829 1.00 66.06 185 PHE A O 1
ATOM 1418 N N . SER A 1 186 ? -1.163 8.043 -6.156 1.00 61.66 186 SER A N 1
ATOM 1419 C CA . SER A 1 186 ? -0.749 7.235 -7.297 1.00 61.66 186 SER A CA 1
ATOM 1420 C C . SER A 1 186 ? 0.757 7.383 -7.437 1.00 61.66 186 SER A C 1
ATOM 1422 O O . SER A 1 186 ? 1.262 8.490 -7.627 1.00 61.66 186 SER A O 1
ATOM 1424 N N . ILE A 1 187 ? 1.483 6.275 -7.310 1.00 66.44 187 ILE A N 1
ATOM 1425 C CA . ILE A 1 187 ? 2.931 6.260 -7.515 1.00 66.44 187 ILE A CA 1
ATOM 1426 C C . ILE A 1 187 ? 3.187 6.206 -9.023 1.00 66.44 187 ILE A C 1
ATOM 1428 O O . ILE A 1 187 ? 3.129 5.146 -9.647 1.00 66.44 187 ILE A O 1
ATOM 1432 N N . THR A 1 188 ? 3.436 7.371 -9.619 1.00 57.72 188 THR A N 1
ATOM 1433 C CA . THR A 1 188 ? 3.762 7.504 -11.041 1.00 57.72 188 THR A CA 1
ATOM 1434 C C . THR A 1 188 ? 5.258 7.269 -11.222 1.00 57.72 188 THR A C 1
ATOM 1436 O O . THR A 1 188 ? 6.062 8.195 -11.147 1.00 57.72 188 THR A O 1
ATOM 1439 N N . CYS A 1 189 ? 5.651 6.013 -11.434 1.00 64.06 189 CYS A N 1
ATOM 1440 C CA . CYS A 1 189 ? 7.043 5.678 -11.710 1.00 64.06 189 CYS A CA 1
ATOM 1441 C C . CYS A 1 189 ? 7.222 5.168 -13.132 1.00 64.06 189 CYS A C 1
ATOM 1443 O O . CYS A 1 189 ? 6.766 4.064 -13.443 1.00 64.06 189 CYS A O 1
ATOM 1445 N N . PRO A 1 190 ? 7.928 5.923 -13.989 1.00 57.12 190 PRO A N 1
ATOM 1446 C CA . PRO A 1 190 ? 8.319 5.415 -15.283 1.00 57.12 190 PRO A CA 1
ATOM 1447 C C . PRO A 1 190 ? 9.397 4.355 -15.064 1.00 57.12 190 PRO A C 1
ATOM 1449 O O . PRO A 1 190 ? 10.529 4.642 -14.675 1.00 57.12 190 PRO A O 1
ATOM 1452 N N . LEU A 1 191 ? 9.020 3.096 -15.263 1.00 60.53 191 LEU A N 1
ATOM 1453 C CA . LEU A 1 191 ? 9.959 1.987 -15.224 1.00 60.53 191 LEU A CA 1
ATOM 1454 C C . LEU A 1 191 ? 10.849 2.078 -16.459 1.00 60.53 191 LEU A C 1
ATOM 1456 O O . LEU A 1 191 ? 10.419 1.775 -17.571 1.00 60.53 191 LEU A O 1
ATOM 1460 N N . GLU A 1 192 ? 12.082 2.529 -16.246 1.00 58.75 192 GLU A N 1
ATOM 1461 C CA . GLU A 1 192 ? 13.111 2.586 -17.276 1.00 58.75 192 GLU A CA 1
ATOM 1462 C C . GLU A 1 192 ? 13.597 1.178 -17.596 1.00 58.75 192 GLU A C 1
ATOM 1464 O O . GLU A 1 192 ? 14.341 0.555 -16.831 1.00 58.75 192 GLU A O 1
ATOM 1469 N N . VAL A 1 193 ? 13.197 0.684 -18.762 1.00 61.16 193 VAL A N 1
ATOM 1470 C CA . VAL A 1 193 ? 13.689 -0.580 -19.296 1.00 61.16 193 VAL A CA 1
ATOM 1471 C C . VAL A 1 193 ? 14.798 -0.272 -20.313 1.00 61.16 193 VAL A C 1
ATOM 1473 O O . VAL A 1 193 ? 14.558 0.521 -21.228 1.00 61.16 193 VAL A O 1
ATOM 1476 N N . PRO A 1 194 ? 16.021 -0.817 -20.139 1.00 54.81 194 PRO A N 1
ATOM 1477 C CA . PRO A 1 194 ? 17.113 -0.685 -21.106 1.00 54.81 194 PRO A CA 1
ATOM 1478 C C . PRO A 1 194 ? 16.754 -1.037 -22.555 1.00 54.81 194 PRO A C 1
ATOM 1480 O O . PRO A 1 194 ? 15.909 -1.934 -22.788 1.00 54.81 194 PRO A O 1
#

Secondary structure (DSSP, 8-state):
--------------EEEEEEEETT-B-TTT-PBPTT-EEEEEEESS--TTSEEEE-SSTT--EEEETTTTEEEEPTT-TT-SEEEEPP--HHHHHHHHHHHHHHIIIIIHHHHHHHHHHHHHHHHHGGGT-HHHHHHHHHHHHHHHHHHHHHHHHHHHHHHHHHHTTS-EEPPHHHHTSTT--SEE-----EE-

Foldseek 3Di:
DDDPDDDPDPPQFPWDWDWAFAPPQADPVPLDGHPFGTWIKTDTGLDQAQHWIFIQPGNPQDFDADPVVRDTFTDDPDRPRTPRFHQHDDVLSVVSVVQVVLLCCVLPPLVVVLVVLVVVLVVLCVCCVVPVVSPVVSVVSVVVNVVVVCVSVVVLVVVQVVCVVVVQWDADPPVCCPPSPDHRIDRSHRRHTD

Radius of gyration: 22.99 Å; chains: 1; bounding box: 46×39×71 Å

Sequence (194 aa):
MLSVFLAPNIVLAINHEYVGCVKDKIDKTTGNCETDGERKVCYEGIVPCGKSVLVGKTKNSDVYWDDGNKICKATLPFPDDGAQVVVNCQLCHFFVIIDSIMDFILFNIVPPLTIAVLVIGGVLFYFAGAKPELRNKSITLFKDVLIGLVLIYGAYMLVGIFLMILGAADMNPLKSVFDSSKGIFSITCPLEVP

pLDDT: mean 71.7, std 15.25, range [29.45, 94.56]

Organism: NCBI:txid2014273

InterPro domains:
  IPR043993 Type IV secretion system pilin [PF18895] (106-162)